Protein AF-0000000069556323 (afdb_homodimer)

Structure (mmCIF, N/CA/C/O backbone):
data_AF-0000000069556323-model_v1
#
loop_
_entity.id
_entity.type
_entity.pdbx_description
1 polymer 'DUF4371 domain-containing protein'
#
loop_
_atom_site.group_PDB
_atom_site.id
_atom_site.type_symbol
_atom_site.label_atom_id
_atom_site.label_alt_id
_atom_site.label_comp_id
_atom_site.label_asym_id
_atom_site.label_entity_id
_atom_site.label_seq_id
_atom_site.pdbx_PDB_ins_code
_atom_site.Cartn_x
_atom_site.Cartn_y
_atom_site.Cartn_z
_atom_site.occupancy
_atom_site.B_iso_or_equiv
_atom_site.auth_seq_id
_atom_site.auth_comp_id
_atom_site.auth_asym_id
_atom_site.auth_atom_id
_atom_site.pdbx_PDB_model_num
ATOM 1 N N . MET A 1 1 ? -21.188 -19.344 10.055 1 43.72 1 MET A N 1
ATOM 2 C CA . MET A 1 1 ? -20.188 -18.562 10.75 1 43.72 1 MET A CA 1
ATOM 3 C C . MET A 1 1 ? -18.781 -19 10.344 1 43.72 1 MET A C 1
ATOM 5 O O . MET A 1 1 ? -17.938 -18.156 10.016 1 43.72 1 MET A O 1
ATOM 9 N N . LEU A 1 2 ? -18.484 -20.297 10.359 1 46.88 2 LEU A N 1
ATOM 10 C CA . LEU A 1 2 ? -17.172 -20.875 10.047 1 46.88 2 LEU A CA 1
ATOM 11 C C . LEU A 1 2 ? -16.812 -20.656 8.586 1 46.88 2 LEU A C 1
ATOM 13 O O . LEU A 1 2 ? -15.656 -20.391 8.266 1 46.88 2 LEU A O 1
ATOM 17 N N . SER A 1 3 ? -17.828 -20.781 7.816 1 46.66 3 SER A N 1
ATOM 18 C CA . SER A 1 3 ? -17.578 -20.641 6.387 1 46.66 3 SER A CA 1
ATOM 19 C C . SER A 1 3 ? -17.172 -19.219 6.031 1 46.66 3 SER A C 1
ATOM 21 O O . SER A 1 3 ? -16.281 -19.016 5.207 1 46.66 3 SER A O 1
ATOM 23 N N . ASN A 1 4 ? -17.844 -18.266 6.715 1 51.03 4 ASN A N 1
ATOM 24 C CA . ASN A 1 4 ? -17.516 -16.875 6.441 1 51.03 4 ASN A CA 1
ATOM 25 C C . ASN A 1 4 ? -16.094 -16.531 6.898 1 51.03 4 ASN A C 1
ATOM 27 O O . ASN A 1 4 ? -15.383 -15.789 6.223 1 51.03 4 ASN A O 1
ATOM 31 N N . TRP A 1 5 ? -15.758 -17.234 7.992 1 46.53 5 TRP A N 1
ATOM 32 C CA . TRP A 1 5 ? -14.406 -17 8.5 1 46.53 5 TRP A CA 1
ATOM 33 C C . TRP A 1 5 ? -13.367 -17.609 7.566 1 46.53 5 TRP A C 1
ATOM 35 O O . TRP A 1 5 ? -12.352 -16.969 7.266 1 46.53 5 TRP A O 1
ATOM 45 N N . ALA A 1 6 ? -13.695 -18.812 7.152 1 52.5 6 ALA A N 1
ATOM 46 C CA . ALA A 1 6 ? -12.781 -19.5 6.246 1 52.5 6 ALA A CA 1
ATOM 47 C C . ALA A 1 6 ? -12.602 -18.719 4.949 1 52.5 6 ALA A C 1
ATOM 49 O O . ALA A 1 6 ? -11.492 -18.609 4.426 1 52.5 6 ALA A O 1
ATOM 50 N N . GLN A 1 7 ? -13.656 -18.234 4.508 1 69.06 7 GLN A N 1
ATOM 51 C CA . GLN A 1 7 ? -13.586 -17.453 3.281 1 69.06 7 GLN A CA 1
ATOM 52 C C . GLN A 1 7 ? -12.781 -16.172 3.492 1 69.06 7 GLN A C 1
ATOM 54 O O . GLN A 1 7 ? -11.984 -15.789 2.631 1 69.06 7 GLN A O 1
ATOM 59 N N . SER A 1 8 ? -12.953 -15.664 4.691 1 69.5 8 SER A N 1
ATOM 60 C CA . SER A 1 8 ? -12.234 -14.43 5.008 1 69.5 8 SER A CA 1
ATOM 61 C C . SER A 1 8 ? -10.734 -14.672 5.098 1 69.5 8 SER A C 1
ATOM 63 O O . SER A 1 8 ? -9.938 -13.883 4.586 1 69.5 8 SER A O 1
ATOM 65 N N . SER A 1 9 ? -10.398 -15.781 5.75 1 76.38 9 SER A N 1
ATOM 66 C CA . SER A 1 9 ? -8.984 -16.109 5.887 1 76.38 9 SER A CA 1
ATOM 67 C C . SER A 1 9 ? -8.352 -16.422 4.535 1 76.38 9 SER A C 1
ATOM 69 O O . SER A 1 9 ? -7.199 -16.047 4.285 1 76.38 9 SER A O 1
ATOM 71 N N . ASN A 1 10 ? -9.211 -17 3.715 1 83 10 ASN A N 1
ATOM 72 C CA . ASN A 1 10 ? -8.734 -17.297 2.373 1 83 10 ASN A CA 1
ATOM 73 C C . ASN A 1 10 ? -8.477 -16.031 1.564 1 83 10 ASN A C 1
ATOM 75 O O . ASN A 1 10 ? -7.469 -15.938 0.857 1 83 10 ASN A O 1
ATOM 79 N N . ASN A 1 11 ? -9.336 -15.07 1.758 1 88.06 11 ASN A N 1
ATOM 80 C CA . ASN A 1 11 ? -9.164 -13.82 1.029 1 88.06 11 ASN A CA 1
ATOM 81 C C . ASN A 1 11 ? -7.922 -13.062 1.5 1 88.06 11 ASN A C 1
ATOM 83 O O . ASN A 1 11 ? -7.207 -12.469 0.691 1 88.06 11 ASN A O 1
ATOM 87 N N . VAL A 1 12 ? -7.676 -13.172 2.805 1 91.44 12 VAL A N 1
ATOM 88 C CA . VAL A 1 12 ? -6.516 -12.5 3.383 1 91.44 12 VAL A CA 1
ATOM 89 C C . VAL A 1 12 ? -5.234 -13.164 2.877 1 91.44 12 VAL A C 1
ATOM 91 O O . VAL A 1 12 ? -4.27 -12.477 2.531 1 91.44 12 VAL A O 1
ATOM 94 N N . ASN A 1 13 ? -5.273 -14.438 2.809 1 90.5 13 ASN A N 1
ATOM 95 C CA . ASN A 1 13 ? -4.113 -15.156 2.285 1 90.5 13 ASN A CA 1
ATOM 96 C C . ASN A 1 13 ? -3.865 -14.82 0.817 1 90.5 13 ASN A C 1
ATOM 98 O O . ASN A 1 13 ? -2.725 -14.602 0.408 1 90.5 13 ASN A O 1
ATOM 102 N N . LEU A 1 14 ? -4.895 -14.758 0.089 1 91.25 14 LEU A N 1
ATOM 103 C CA . LEU A 1 14 ? -4.773 -14.422 -1.326 1 91.25 14 LEU A CA 1
ATOM 104 C C . LEU A 1 14 ? -4.246 -13 -1.507 1 91.25 14 LEU A C 1
ATOM 106 O O . LEU A 1 14 ? -3.424 -12.742 -2.389 1 91.25 14 LEU A O 1
ATOM 110 N N . ALA A 1 15 ? -4.734 -12.148 -0.716 1 94.56 15 ALA A N 1
ATOM 111 C CA . ALA A 1 15 ? -4.238 -10.773 -0.756 1 94.56 15 ALA A CA 1
ATOM 112 C C . ALA A 1 15 ? -2.748 -10.727 -0.433 1 94.56 15 ALA A C 1
ATOM 114 O O . ALA A 1 15 ? -1.992 -9.992 -1.079 1 94.56 15 ALA A O 1
ATOM 115 N N . GLY A 1 16 ? -2.369 -11.461 0.584 1 95.06 16 GLY A N 1
ATOM 116 C CA . GLY A 1 16 ? -0.956 -11.555 0.911 1 95.06 16 GLY A CA 1
ATOM 117 C C . GLY A 1 16 ? -0.102 -12 -0.26 1 95.06 16 GLY A C 1
ATOM 118 O O . GLY A 1 16 ? 0.946 -11.414 -0.534 1 95.06 16 GLY A O 1
ATOM 119 N N . PHE A 1 17 ? -0.546 -13.008 -0.993 1 92.12 17 PHE A N 1
ATOM 120 C CA . PHE A 1 17 ? 0.172 -13.492 -2.164 1 92.12 17 PHE A CA 1
ATOM 121 C C . PHE A 1 17 ? 0.234 -12.422 -3.246 1 92.12 17 PHE A C 1
ATOM 123 O O . PHE A 1 17 ? 1.272 -12.234 -3.883 1 92.12 17 PHE A O 1
ATOM 130 N N . ALA A 1 18 ? -0.802 -11.758 -3.447 1 92.06 18 ALA A N 1
ATOM 131 C CA . ALA A 1 18 ? -0.855 -10.719 -4.477 1 92.06 18 ALA A CA 1
ATOM 132 C C . ALA A 1 18 ? 0.125 -9.594 -4.168 1 92.06 18 ALA A C 1
ATOM 134 O O . ALA A 1 18 ? 0.858 -9.141 -5.051 1 92.06 18 ALA A O 1
ATOM 135 N N . VAL A 1 19 ? 0.116 -9.164 -2.947 1 95.62 19 VAL A N 1
ATOM 136 C CA . VAL A 1 19 ? 1.005 -8.07 -2.551 1 95.62 19 VAL A CA 1
ATOM 137 C C . VAL A 1 19 ? 2.457 -8.547 -2.609 1 95.62 19 VAL A C 1
ATOM 139 O O . VAL A 1 19 ? 3.332 -7.82 -3.086 1 95.62 19 VAL A O 1
ATOM 142 N N . SER A 1 20 ? 2.691 -9.758 -2.141 1 93.25 20 SER A N 1
ATOM 143 C CA . SER A 1 20 ? 4.043 -10.305 -2.174 1 93.25 20 SER A CA 1
ATOM 144 C C . SER A 1 20 ? 4.566 -10.398 -3.604 1 93.25 20 SER A C 1
ATOM 146 O O . SER A 1 20 ? 5.738 -10.109 -3.861 1 93.25 20 SER A O 1
ATOM 148 N N . LEU A 1 21 ? 3.729 -10.805 -4.449 1 91 21 LEU A N 1
ATOM 149 C CA . LEU A 1 21 ? 4.098 -10.875 -5.859 1 91 21 LEU A CA 1
ATOM 150 C C . LEU A 1 21 ? 4.461 -9.5 -6.398 1 91 21 LEU A C 1
ATOM 152 O O . LEU A 1 21 ? 5.438 -9.352 -7.141 1 91 21 LEU A O 1
ATOM 156 N N . GLU A 1 22 ? 3.701 -8.508 -6.043 1 92.06 22 GLU A N 1
ATOM 157 C CA . GLU A 1 22 ? 3.963 -7.152 -6.512 1 92.06 22 GLU A CA 1
ATOM 158 C C . GLU A 1 22 ? 5.289 -6.625 -5.969 1 92.06 22 GLU A C 1
ATOM 160 O O . GLU A 1 22 ? 6.062 -6.004 -6.703 1 92.06 22 GLU A O 1
ATOM 165 N N . ILE A 1 23 ? 5.523 -6.84 -4.73 1 93.94 23 ILE A N 1
ATOM 166 C CA . ILE A 1 23 ? 6.777 -6.418 -4.113 1 93.94 23 ILE A CA 1
ATOM 167 C C . ILE A 1 23 ? 7.957 -7.051 -4.852 1 93.94 23 ILE A C 1
ATOM 169 O O . ILE A 1 23 ? 8.914 -6.359 -5.211 1 93.94 23 ILE A O 1
ATOM 173 N N . ALA A 1 24 ? 7.902 -8.328 -5.102 1 89.19 24 ALA A N 1
ATOM 174 C CA . ALA A 1 24 ? 8.961 -9.047 -5.793 1 89.19 24 ALA A CA 1
ATOM 175 C C . ALA A 1 24 ? 9.109 -8.555 -7.23 1 89.19 24 ALA A C 1
ATOM 177 O O . ALA A 1 24 ? 10.234 -8.336 -7.707 1 89.19 24 ALA A O 1
ATOM 178 N N . LYS A 1 25 ? 7.996 -8.367 -7.871 1 87 25 LYS A N 1
ATOM 179 C CA . LYS A 1 25 ? 7.977 -7.918 -9.258 1 87 25 LYS A CA 1
ATOM 180 C C . LYS A 1 25 ? 8.664 -6.566 -9.414 1 87 25 LYS A C 1
ATOM 182 O O . LYS A 1 25 ? 9.297 -6.297 -10.43 1 87 25 LYS A O 1
ATOM 187 N N . ARG A 1 26 ? 8.469 -5.75 -8.438 1 88.25 26 ARG A N 1
ATOM 188 C CA . ARG A 1 26 ? 9.031 -4.402 -8.484 1 88.25 26 ARG A CA 1
ATOM 189 C C . ARG A 1 26 ? 10.461 -4.383 -7.965 1 88.25 26 ARG A C 1
ATOM 191 O O . ARG A 1 26 ? 11.109 -3.334 -7.941 1 88.25 26 ARG A O 1
ATOM 198 N N . GLY A 1 27 ? 11.008 -5.5 -7.555 1 87.25 27 GLY A N 1
ATOM 199 C CA . GLY A 1 27 ? 12.375 -5.613 -7.07 1 87.25 27 GLY A CA 1
ATOM 200 C C . GLY A 1 27 ? 12.594 -4.93 -5.73 1 87.25 27 GLY A C 1
ATOM 201 O O . GLY A 1 27 ? 13.695 -4.461 -5.438 1 87.25 27 GLY A O 1
ATOM 202 N N . LYS A 1 28 ? 11.508 -4.734 -4.957 1 90.31 28 LYS A N 1
ATOM 203 C CA . LYS A 1 28 ? 11.594 -4.102 -3.643 1 90.31 28 LYS A CA 1
ATOM 204 C C . LYS A 1 28 ? 11.977 -5.117 -2.568 1 90.31 28 LYS A C 1
ATOM 206 O O . LYS A 1 28 ? 11.719 -6.312 -2.721 1 90.31 28 LYS A O 1
ATOM 211 N N . PRO A 1 29 ? 12.688 -4.648 -1.519 1 91.94 29 PRO A N 1
ATOM 212 C CA . PRO A 1 29 ? 13 -5.574 -0.431 1 91.94 29 PRO A CA 1
ATOM 213 C C . PRO A 1 29 ? 11.75 -6.152 0.232 1 91.94 29 PRO A C 1
ATOM 215 O O . PRO A 1 29 ? 10.727 -5.477 0.319 1 91.94 29 PRO A 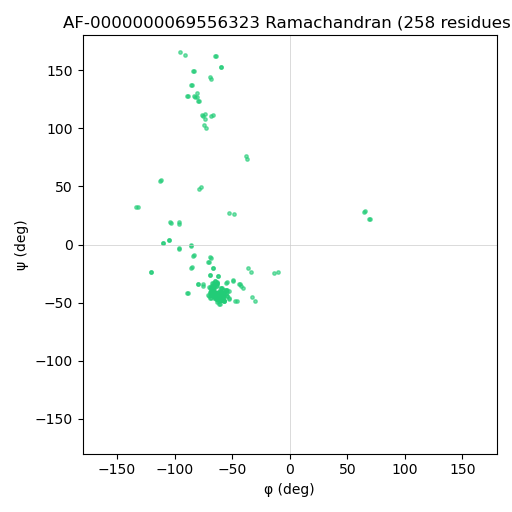O 1
ATOM 218 N N . PHE A 1 30 ? 11.914 -7.371 0.802 1 93.44 30 PHE A N 1
ATOM 219 C CA . PHE A 1 30 ? 10.781 -8.055 1.428 1 93.44 30 PHE A CA 1
ATOM 220 C C . PHE A 1 30 ? 10.32 -7.301 2.672 1 93.44 30 PHE A C 1
ATOM 222 O O . PHE A 1 30 ? 9.18 -7.457 3.107 1 93.44 30 PHE A O 1
ATOM 229 N N . THR A 1 31 ? 11.125 -6.477 3.242 1 94.19 31 THR A N 1
ATOM 230 C CA . THR A 1 31 ? 10.773 -5.699 4.426 1 94.19 31 THR A CA 1
ATOM 231 C C . THR A 1 31 ? 9.727 -4.641 4.086 1 94.19 31 THR A C 1
ATOM 233 O O . THR A 1 31 ? 9.109 -4.062 4.984 1 94.19 31 THR A O 1
ATOM 236 N N . ASP A 1 32 ? 9.477 -4.434 2.785 1 95.31 32 ASP A N 1
ATOM 237 C CA . ASP A 1 32 ? 8.508 -3.422 2.371 1 95.31 32 ASP A CA 1
ATOM 238 C C . ASP A 1 32 ? 7.082 -3.855 2.705 1 95.31 32 ASP A C 1
ATOM 240 O O . ASP A 1 32 ? 6.16 -3.037 2.691 1 95.31 32 ASP A O 1
ATOM 244 N N . GLY A 1 33 ? 6.902 -5.094 3 1 96.38 33 GLY A N 1
ATOM 245 C CA . GLY A 1 33 ? 5.566 -5.539 3.363 1 96.38 33 GLY A CA 1
ATOM 246 C C . GLY A 1 33 ? 4.945 -4.719 4.48 1 96.38 33 GLY A C 1
ATOM 247 O O . GLY A 1 33 ? 3.791 -4.301 4.379 1 96.38 33 GLY A O 1
ATOM 248 N N . GLU A 1 34 ? 5.629 -4.473 5.473 1 95 34 GLU A N 1
ATOM 249 C CA . GLU A 1 34 ? 5.129 -3.695 6.605 1 95 34 GLU A CA 1
ATOM 250 C C . GLU A 1 34 ? 4.859 -2.248 6.207 1 95 34 GLU A C 1
ATOM 252 O O . GLU A 1 34 ? 3.859 -1.66 6.621 1 95 34 GLU A O 1
ATOM 257 N N . TYR A 1 35 ? 5.789 -1.787 5.477 1 95.31 35 TYR A N 1
ATOM 258 C CA . TYR A 1 35 ? 5.664 -0.441 4.93 1 95.31 35 TYR A CA 1
ATOM 259 C C . TYR A 1 35 ? 4.387 -0.304 4.105 1 95.31 35 TYR A C 1
ATOM 261 O O . TYR A 1 35 ? 3.617 0.639 4.297 1 95.31 35 TYR A O 1
ATOM 269 N N . VAL A 1 36 ? 4.137 -1.205 3.238 1 96.88 36 VAL A N 1
ATOM 270 C CA . VAL A 1 36 ? 2.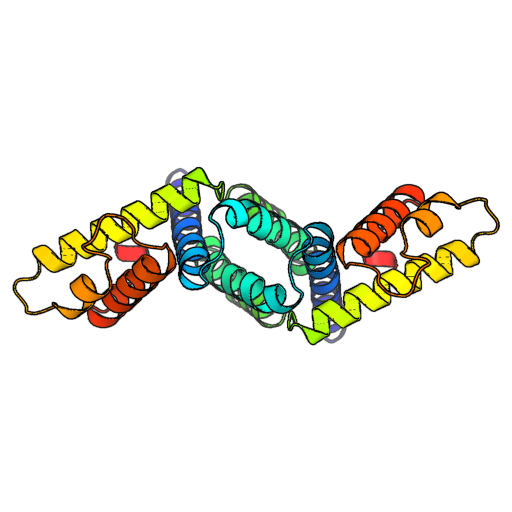953 -1.207 2.387 1 96.88 36 VAL A CA 1
ATOM 271 C C . VAL A 1 36 ? 1.698 -1.348 3.246 1 96.88 36 VAL A C 1
ATOM 273 O O . VAL A 1 36 ? 0.712 -0.636 3.037 1 96.88 36 VAL A O 1
ATOM 276 N N . LYS A 1 37 ? 1.858 -2.205 4.168 1 96.19 37 LYS A N 1
ATOM 277 C CA . LYS A 1 37 ? 0.716 -2.426 5.051 1 96.19 37 LYS A CA 1
ATOM 278 C C . LYS A 1 37 ? 0.351 -1.15 5.809 1 96.19 37 LYS A C 1
ATOM 280 O O . LYS A 1 37 ? -0.828 -0.815 5.938 1 96.19 37 LYS A O 1
ATOM 285 N N . ASP A 1 38 ? 1.29 -0.495 6.316 1 94.62 38 ASP A N 1
ATOM 286 C CA . ASP A 1 38 ? 1.041 0.748 7.039 1 94.62 38 ASP A CA 1
ATOM 287 C C . ASP A 1 38 ? 0.384 1.787 6.133 1 94.62 38 ASP A C 1
ATOM 289 O O . ASP A 1 38 ? -0.527 2.502 6.559 1 94.62 38 ASP A O 1
ATOM 293 N N . CYS A 1 39 ? 0.886 1.888 4.938 1 95.62 39 CYS A N 1
ATOM 294 C CA . CYS A 1 39 ? 0.256 2.787 3.977 1 95.62 39 CYS A CA 1
ATOM 295 C C . CYS A 1 39 ? -1.212 2.43 3.775 1 95.62 39 CYS A C 1
ATOM 297 O O . CYS A 1 39 ? -2.07 3.314 3.732 1 95.62 39 CYS A O 1
ATOM 299 N N . PHE A 1 40 ? -1.464 1.14 3.742 1 96.5 40 PHE A N 1
ATOM 300 C CA . PHE A 1 40 ? -2.826 0.666 3.523 1 96.5 40 PHE A CA 1
ATOM 301 C C . PHE A 1 40 ? -3.727 1.053 4.691 1 96.5 40 PHE A C 1
ATOM 303 O O . PHE A 1 40 ? -4.855 1.509 4.484 1 96.5 40 PHE A O 1
ATOM 310 N N . ILE A 1 41 ? -3.238 0.823 5.812 1 95.44 41 ILE A N 1
ATOM 311 C CA . ILE A 1 41 ? -4.016 1.124 7.008 1 95.44 41 ILE A CA 1
ATOM 312 C C . ILE A 1 41 ? -4.383 2.605 7.027 1 95.44 41 ILE A C 1
ATOM 314 O O . ILE A 1 41 ? -5.547 2.963 7.227 1 95.44 41 ILE A O 1
ATOM 318 N N . ARG A 1 42 ? -3.457 3.434 6.746 1 92.5 42 ARG A N 1
ATOM 319 C CA . ARG A 1 42 ? -3.688 4.875 6.773 1 92.5 42 ARG A CA 1
ATOM 320 C C . ARG A 1 42 ? -4.625 5.297 5.645 1 92.5 42 ARG A C 1
ATOM 322 O O . ARG A 1 42 ? -5.512 6.129 5.848 1 92.5 42 ARG A O 1
ATOM 329 N N . ALA A 1 43 ? -4.398 4.758 4.492 1 95.06 43 ALA A N 1
ATOM 330 C CA . ALA A 1 43 ? -5.254 5.082 3.352 1 95.06 43 ALA A CA 1
ATOM 331 C C . ALA A 1 43 ? -6.688 4.625 3.592 1 95.06 43 ALA A C 1
ATOM 333 O O . ALA A 1 43 ? -7.637 5.375 3.344 1 95.06 43 ALA A O 1
ATOM 334 N N . SER A 1 44 ? -6.867 3.41 4.086 1 95.81 44 SER A N 1
ATOM 335 C CA . SER A 1 44 ? -8.195 2.824 4.258 1 95.81 44 SER A CA 1
ATOM 336 C C . SER A 1 44 ? -8.992 3.574 5.316 1 95.81 44 SER A C 1
ATOM 338 O O . SER A 1 44 ? -10.211 3.721 5.191 1 95.81 44 SER A O 1
ATOM 340 N N . LYS A 1 45 ? -8.305 3.988 6.309 1 93.25 45 LYS A N 1
ATOM 341 C CA . LYS A 1 45 ? -8.969 4.754 7.363 1 93.25 45 LYS A CA 1
ATOM 342 C C . LYS A 1 45 ? -9.695 5.965 6.785 1 93.25 45 LYS A C 1
ATOM 344 O O . LYS A 1 45 ? -10.797 6.297 7.227 1 93.25 45 LYS A O 1
ATOM 349 N N . GLU A 1 46 ? -9.102 6.621 5.801 1 92.38 46 GLU A N 1
ATOM 350 C CA . GLU A 1 46 ? -9.68 7.828 5.215 1 92.38 46 GLU A CA 1
ATOM 351 C C . GLU A 1 46 ? -10.625 7.488 4.066 1 92.38 46 GLU A C 1
ATOM 353 O O . GLU A 1 46 ? -11.711 8.062 3.959 1 92.38 46 GLU A O 1
ATOM 358 N N . LEU A 1 47 ? -10.266 6.547 3.229 1 93.19 47 LEU A N 1
ATOM 359 C CA . LEU A 1 47 ? -11.047 6.195 2.049 1 93.19 47 LEU A CA 1
ATOM 360 C C . LEU A 1 47 ? -12.414 5.648 2.447 1 93.19 47 LEU A C 1
ATOM 362 O O . LEU A 1 47 ? -13.406 5.867 1.746 1 93.19 47 LEU A O 1
ATOM 366 N N . CYS A 1 48 ? -12.406 4.934 3.543 1 93.75 48 CYS A N 1
ATOM 367 C CA . CYS A 1 48 ? -13.625 4.203 3.885 1 93.75 48 CYS A CA 1
ATOM 368 C C . CYS A 1 48 ? -14.383 4.902 5 1 93.75 48 CYS A C 1
ATOM 370 O O . CYS A 1 48 ? -15.266 4.309 5.629 1 93.75 48 CYS A O 1
ATOM 372 N N . ARG A 1 49 ? -14.117 6.09 5.199 1 90.75 49 ARG A N 1
ATOM 373 C CA . ARG A 1 49 ? -14.68 6.848 6.312 1 90.75 49 ARG A CA 1
ATOM 374 C C . ARG A 1 49 ? -16.203 6.785 6.305 1 90.75 49 ARG A C 1
ATOM 376 O O . ARG A 1 49 ? -16.828 6.715 7.359 1 90.75 49 ARG A O 1
ATOM 383 N N . ASP A 1 50 ? -16.812 6.715 5.145 1 90.12 50 ASP A N 1
ATOM 384 C CA . ASP A 1 50 ? -18.266 6.844 5.031 1 90.12 50 ASP A CA 1
ATOM 385 C C . ASP A 1 50 ? -18.922 5.484 4.785 1 90.12 50 ASP A C 1
ATOM 387 O O . ASP A 1 50 ? -20.125 5.402 4.57 1 90.12 50 ASP A O 1
ATOM 391 N N . PHE A 1 51 ? -18.094 4.477 4.805 1 91.62 51 PHE A N 1
ATOM 392 C CA . PHE A 1 51 ? -18.656 3.154 4.574 1 91.62 51 PHE A CA 1
ATOM 393 C C . PHE A 1 51 ? -19.188 2.561 5.875 1 91.62 51 PHE A C 1
ATOM 395 O O . PHE A 1 51 ? -18.516 2.617 6.906 1 91.62 51 PHE A O 1
ATOM 402 N N . LYS A 1 52 ? -20.328 1.972 5.789 1 91.5 52 LYS A N 1
ATOM 403 C CA . LYS A 1 52 ? -20.922 1.312 6.949 1 91.5 52 LYS A CA 1
ATOM 404 C C . LYS A 1 52 ? -20.062 0.145 7.418 1 91.5 52 LYS A C 1
ATOM 406 O O . LYS A 1 52 ? -19.969 -0.127 8.617 1 91.5 52 LYS A O 1
ATOM 411 N N . ILE A 1 53 ? -19.391 -0.528 6.562 1 92.94 53 ILE A N 1
ATOM 412 C CA . ILE A 1 53 ? -18.609 -1.712 6.895 1 92.94 53 ILE A CA 1
ATOM 413 C C . ILE A 1 53 ? -17.156 -1.319 7.109 1 92.94 53 ILE A C 1
ATOM 415 O O . ILE A 1 53 ? -16.25 -2.139 6.922 1 92.94 53 ILE A O 1
ATOM 419 N N . LYS A 1 54 ? -16.891 -0.096 7.324 1 93.25 54 LYS A N 1
ATOM 420 C CA . LYS A 1 54 ? -15.539 0.407 7.535 1 93.25 54 LYS A CA 1
ATOM 421 C C . LYS A 1 54 ? -14.773 -0.471 8.516 1 93.25 54 LYS A C 1
ATOM 423 O O . LYS A 1 54 ? -13.602 -0.798 8.289 1 93.25 54 LYS A O 1
ATOM 428 N N . ALA A 1 55 ? -15.359 -0.772 9.617 1 94.25 55 ALA A N 1
ATOM 429 C CA . ALA A 1 55 ? -14.695 -1.56 10.648 1 94.25 55 ALA A CA 1
ATOM 430 C C . ALA A 1 55 ? -14.25 -2.914 10.109 1 94.25 55 ALA A C 1
ATOM 432 O O . ALA A 1 55 ? -13.156 -3.391 10.43 1 94.25 55 ALA A O 1
ATOM 433 N N . GLU A 1 56 ? -15.039 -3.523 9.297 1 92.38 56 GLU A N 1
ATOM 434 C CA . GLU A 1 56 ? -14.711 -4.82 8.719 1 92.38 56 GLU A CA 1
ATOM 435 C C . GLU A 1 56 ? -13.547 -4.699 7.73 1 92.38 56 GLU A C 1
ATOM 437 O O . GLU A 1 56 ? -12.664 -5.559 7.703 1 92.38 56 GLU A O 1
ATOM 442 N N . ILE A 1 57 ? -13.562 -3.66 6.965 1 93.62 57 ILE A N 1
ATOM 443 C CA . ILE A 1 57 ? -12.492 -3.424 6.008 1 93.62 57 ILE A CA 1
ATOM 444 C C . ILE A 1 57 ? -11.172 -3.209 6.754 1 93.62 57 ILE A C 1
ATOM 446 O O . ILE A 1 57 ? -10.164 -3.834 6.43 1 93.62 57 ILE A O 1
ATOM 450 N N . MET A 1 58 ? -11.258 -2.385 7.754 1 94.31 58 MET A N 1
ATOM 451 C CA . MET A 1 58 ? -10.07 -2.086 8.539 1 94.31 58 MET A CA 1
ATOM 452 C C . MET A 1 58 ? -9.516 -3.348 9.195 1 94.31 58 MET A C 1
ATOM 454 O O . MET A 1 58 ? -8.297 -3.541 9.25 1 94.31 58 MET A O 1
ATOM 458 N N . LYS A 1 59 ? -10.359 -4.113 9.672 1 93.88 59 LYS A N 1
ATOM 459 C CA . LYS A 1 59 ? -9.922 -5.359 10.297 1 93.88 59 LYS A CA 1
ATOM 460 C C . LYS A 1 59 ? -9.188 -6.254 9.305 1 93.88 59 LYS A C 1
ATOM 462 O O . LYS A 1 59 ? -8.133 -6.809 9.617 1 93.88 59 LYS A O 1
ATOM 467 N N . LYS A 1 60 ? -9.719 -6.402 8.141 1 92.38 60 LYS A N 1
ATOM 468 C CA . LYS A 1 60 ? -9.094 -7.246 7.125 1 92.38 60 LYS A CA 1
ATOM 469 C C . LYS A 1 60 ? -7.715 -6.711 6.742 1 92.38 60 LYS A C 1
ATOM 471 O O . LYS A 1 60 ? -6.77 -7.484 6.566 1 92.38 60 LYS A O 1
ATOM 476 N N . VAL A 1 61 ? -7.641 -5.449 6.582 1 95.19 61 VAL A N 1
ATOM 477 C CA . VAL A 1 61 ? -6.375 -4.828 6.211 1 95.19 61 VAL A CA 1
ATOM 478 C C . VAL A 1 61 ? -5.355 -5.023 7.328 1 95.19 61 VAL A C 1
ATOM 480 O O . VAL A 1 61 ? -4.199 -5.367 7.066 1 95.19 61 VAL A O 1
ATOM 483 N N . LYS A 1 62 ? -5.773 -4.848 8.539 1 94.94 62 LYS A N 1
ATOM 484 C CA . LYS A 1 62 ? -4.879 -4.977 9.688 1 94.94 62 LYS A CA 1
ATOM 485 C C . LYS A 1 62 ? -4.461 -6.43 9.891 1 94.94 62 LYS A C 1
ATOM 487 O O . LYS A 1 62 ? -3.354 -6.699 10.367 1 94.94 62 LYS A O 1
ATOM 492 N N . ASP A 1 63 ? -5.273 -7.328 9.453 1 93.44 63 ASP A N 1
ATOM 493 C CA . ASP A 1 63 ? -5.004 -8.75 9.633 1 93.44 63 ASP A CA 1
ATOM 494 C C . ASP A 1 63 ? -4.074 -9.273 8.539 1 93.44 63 ASP A C 1
ATOM 496 O O . ASP A 1 63 ? -3.586 -10.406 8.625 1 93.44 63 ASP A O 1
ATOM 500 N N . LEU A 1 64 ? -3.848 -8.508 7.582 1 95.31 64 LEU A N 1
ATOM 501 C CA . LEU A 1 64 ? -3.018 -8.945 6.469 1 95.31 64 LEU A CA 1
ATOM 502 C C . LEU A 1 64 ? -1.573 -9.148 6.91 1 95.31 64 LEU A C 1
ATOM 504 O O . LEU A 1 64 ? -0.899 -8.195 7.305 1 95.31 64 LEU A O 1
ATOM 508 N N . PRO A 1 65 ? -1.091 -10.375 6.941 1 96.62 65 PRO A N 1
ATOM 509 C CA . PRO A 1 65 ? 0.299 -10.617 7.328 1 96.62 65 PRO A CA 1
ATOM 510 C C . PRO A 1 65 ? 1.293 -10.273 6.223 1 96.62 65 PRO A C 1
ATOM 512 O O . PRO A 1 65 ? 1.374 -10.984 5.219 1 96.62 65 PRO A O 1
ATOM 515 N N . LEU A 1 66 ? 2.066 -9.234 6.461 1 97.31 66 LEU A N 1
ATOM 516 C CA . LEU A 1 66 ? 3 -8.781 5.434 1 97.31 66 LEU A CA 1
ATOM 517 C C . LEU A 1 66 ? 4.383 -8.531 6.031 1 97.31 66 LEU A C 1
ATOM 519 O O . LEU A 1 66 ? 5.09 -7.617 5.605 1 97.31 66 LEU A O 1
ATOM 523 N N . SER A 1 67 ? 4.703 -9.281 7.004 1 95.94 67 SER A N 1
ATOM 524 C CA . SER A 1 67 ? 6.07 -9.211 7.516 1 95.94 67 SER A CA 1
ATOM 525 C C . SER A 1 67 ? 7.078 -9.672 6.469 1 95.94 67 SER A C 1
ATOM 527 O O . SER A 1 67 ? 6.711 -10.344 5.5 1 95.94 67 SER A O 1
ATOM 529 N N . ALA A 1 68 ? 8.367 -9.297 6.699 1 95.25 68 ALA A N 1
ATOM 530 C CA . ALA A 1 68 ? 9.422 -9.695 5.77 1 95.25 68 ALA A CA 1
ATOM 531 C C . ALA A 1 68 ? 9.438 -11.211 5.57 1 95.25 68 ALA A C 1
ATOM 533 O O . ALA A 1 68 ? 9.57 -11.688 4.445 1 95.25 68 ALA A O 1
ATOM 534 N N . LYS A 1 69 ? 9.258 -11.945 6.629 1 95.06 69 LYS A N 1
ATOM 535 C CA . LYS A 1 69 ? 9.266 -13.406 6.566 1 95.06 69 LYS A CA 1
ATOM 536 C C . LYS A 1 69 ? 8.086 -13.922 5.738 1 95.06 69 LYS A C 1
ATOM 538 O O . LYS A 1 69 ? 8.242 -14.852 4.945 1 95.06 69 LYS A O 1
ATOM 543 N N . LYS A 1 70 ? 6.906 -13.359 5.961 1 96.06 70 LYS A N 1
ATOM 544 C CA . LYS A 1 70 ? 5.723 -13.805 5.238 1 96.06 70 LYS A CA 1
ATOM 545 C C . LYS A 1 70 ? 5.859 -13.539 3.74 1 96.06 70 LYS A C 1
ATOM 547 O O . LYS A 1 70 ? 5.504 -14.383 2.918 1 96.06 70 LYS A O 1
ATOM 552 N N . VAL A 1 71 ? 6.367 -12.422 3.398 1 94.81 71 VAL A N 1
ATOM 553 C CA . VAL A 1 71 ? 6.559 -12.07 1.995 1 94.81 71 VAL A CA 1
ATOM 554 C C . VAL A 1 71 ? 7.578 -13.008 1.358 1 94.81 71 VAL A C 1
ATOM 556 O O . VAL A 1 71 ? 7.355 -13.516 0.256 1 94.81 71 VAL A O 1
ATOM 559 N N . GLN A 1 72 ? 8.656 -13.227 2.061 1 92.31 72 GLN A N 1
ATOM 560 C CA . GLN A 1 72 ? 9.664 -14.156 1.571 1 92.31 72 GLN A CA 1
ATOM 561 C C . GLN A 1 72 ? 9.078 -15.555 1.377 1 92.31 72 GLN A C 1
ATOM 563 O O . GLN A 1 72 ? 9.312 -16.203 0.352 1 92.31 72 GLN A O 1
ATOM 568 N N . ASP A 1 73 ? 8.328 -16.062 2.412 1 92.38 73 ASP A N 1
ATOM 569 C CA . ASP A 1 73 ? 7.719 -17.391 2.352 1 92.38 73 ASP A CA 1
ATOM 570 C C . ASP A 1 73 ? 6.781 -17.5 1.151 1 92.38 73 ASP A C 1
ATOM 572 O O . ASP A 1 73 ? 6.812 -18.5 0.431 1 92.38 73 ASP A O 1
ATOM 576 N N . ARG A 1 74 ? 5.988 -16.578 0.944 1 90.69 74 ARG A N 1
ATOM 577 C CA . ARG A 1 74 ? 5.035 -16.625 -0.158 1 90.69 74 ARG A CA 1
ATOM 578 C C . ARG A 1 74 ? 5.75 -16.594 -1.505 1 90.69 74 ARG A C 1
ATOM 580 O O . ARG A 1 74 ? 5.363 -17.297 -2.434 1 90.69 74 A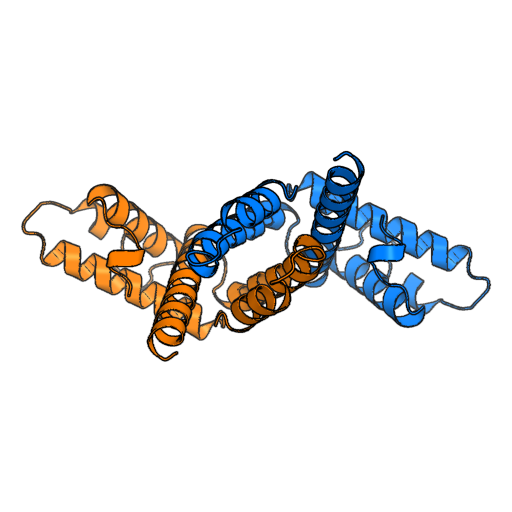RG A O 1
ATOM 587 N N . THR A 1 75 ? 6.719 -15.734 -1.602 1 88.56 75 THR A N 1
ATOM 588 C CA . THR A 1 75 ? 7.492 -15.672 -2.838 1 88.56 75 THR A CA 1
ATOM 589 C C . THR A 1 75 ? 8.141 -17.016 -3.137 1 88.56 75 THR A C 1
ATOM 591 O O . THR A 1 75 ? 8.109 -17.484 -4.273 1 88.56 75 THR A O 1
ATOM 594 N N . SER A 1 76 ? 8.719 -17.609 -2.113 1 85.69 76 SER A N 1
ATOM 595 C CA . SER A 1 76 ? 9.336 -18.922 -2.264 1 85.69 76 SER A CA 1
ATOM 596 C C . SER A 1 76 ? 8.305 -19.969 -2.668 1 85.69 76 SER A C 1
ATOM 598 O O . SER A 1 76 ? 8.586 -20.844 -3.502 1 85.69 76 SER A O 1
ATOM 600 N N . LYS A 1 77 ? 7.18 -19.938 -2.006 1 86.38 77 LYS A N 1
ATOM 601 C CA . LYS A 1 77 ? 6.102 -20.859 -2.33 1 86.38 77 LYS A CA 1
ATOM 602 C C . LYS A 1 77 ? 5.664 -20.719 -3.783 1 86.38 77 LYS A C 1
ATOM 604 O O . LYS A 1 77 ? 5.422 -21.703 -4.473 1 86.38 77 LYS A O 1
ATOM 609 N N . MET A 1 78 ? 5.52 -19.516 -4.242 1 84.19 78 MET A N 1
ATOM 610 C CA . MET A 1 78 ? 5.137 -19.266 -5.629 1 84.19 78 MET A CA 1
ATOM 611 C C . MET A 1 78 ? 6.195 -19.812 -6.586 1 84.19 78 MET A C 1
ATOM 613 O O . MET A 1 78 ? 5.859 -20.406 -7.613 1 84.19 78 MET A O 1
ATOM 617 N N . SER A 1 79 ? 7.379 -19.578 -6.223 1 80.94 79 SER A N 1
ATOM 618 C CA . SER A 1 79 ? 8.484 -20.094 -7.023 1 80.94 79 SER A CA 1
ATOM 619 C C . SER A 1 79 ? 8.43 -21.609 -7.121 1 80.94 79 SER A C 1
ATOM 621 O O . SER A 1 79 ? 8.602 -22.172 -8.203 1 80.94 79 SER A O 1
ATOM 623 N N . SER A 1 80 ? 8.242 -22.219 -5.992 1 82 80 SER A N 1
ATOM 624 C CA . SER A 1 80 ? 8.172 -23.672 -5.949 1 82 80 SER A CA 1
ATOM 625 C C . SER A 1 80 ? 6.996 -24.188 -6.773 1 82 80 SER A C 1
ATOM 627 O O . SER A 1 80 ? 7.117 -25.203 -7.473 1 82 80 SER A O 1
ATOM 629 N N . ASN A 1 81 ? 5.84 -23.594 -6.625 1 77.94 81 ASN A N 1
ATOM 630 C CA . ASN A 1 81 ? 4.648 -23.984 -7.363 1 77.94 81 ASN A CA 1
ATOM 631 C C . ASN A 1 81 ? 4.863 -23.906 -8.867 1 77.94 81 ASN A C 1
ATOM 633 O O . ASN A 1 81 ? 4.445 -24.797 -9.617 1 77.94 81 ASN A O 1
ATOM 637 N N . VAL A 1 82 ? 5.414 -22.906 -9.312 1 75.06 82 VAL A N 1
ATOM 638 C CA . VAL A 1 82 ? 5.656 -22.703 -10.742 1 75.06 82 VAL A CA 1
ATOM 639 C C . VAL A 1 82 ? 6.629 -23.766 -11.25 1 75.06 82 VAL A C 1
ATOM 641 O O . VAL A 1 82 ? 6.461 -24.297 -12.352 1 75.06 82 VAL A O 1
ATOM 644 N N . THR A 1 83 ? 7.621 -23.969 -10.398 1 74 83 THR A N 1
ATOM 645 C CA . THR A 1 83 ? 8.586 -24.984 -10.766 1 74 83 THR A CA 1
ATOM 646 C C . THR A 1 83 ? 7.91 -26.344 -10.898 1 74 83 THR A C 1
ATOM 648 O O . THR A 1 83 ? 8.172 -27.078 -11.859 1 74 83 THR A O 1
ATOM 651 N N . HIS A 1 84 ? 7.113 -26.641 -10 1 74.94 84 HIS A N 1
ATOM 652 C CA . HIS A 1 84 ? 6.383 -27.906 -10.039 1 74.94 84 HIS A CA 1
ATOM 653 C C . HIS A 1 84 ? 5.477 -27.984 -11.258 1 74.94 84 HIS A C 1
ATOM 655 O O . HIS A 1 84 ? 5.387 -29.031 -11.906 1 74.94 84 HIS A O 1
ATOM 661 N N . MET A 1 85 ? 4.734 -26.953 -11.523 1 72.31 85 MET A N 1
ATOM 662 C CA . MET A 1 85 ? 3.836 -26.922 -12.68 1 72.31 85 MET A CA 1
ATOM 663 C C . MET A 1 85 ? 4.609 -27.125 -13.977 1 72.31 85 MET A C 1
ATOM 665 O O . MET A 1 85 ? 4.148 -27.828 -14.875 1 72.31 85 MET A O 1
ATOM 669 N N . TYR A 1 86 ? 5.656 -26.5 -13.961 1 68.31 86 TYR A N 1
ATOM 670 C CA . TYR A 1 86 ? 6.48 -26.625 -15.156 1 68.31 86 TYR A CA 1
ATOM 671 C C . TYR A 1 86 ? 7.035 -28.031 -15.305 1 68.31 86 TYR A C 1
ATOM 673 O O . TYR A 1 86 ? 7.098 -28.578 -16.406 1 68.31 86 TYR A O 1
ATOM 681 N N . MET A 1 87 ? 7.43 -28.578 -14.312 1 71.25 87 MET A N 1
ATOM 682 C CA . MET A 1 87 ? 8.008 -29.922 -14.344 1 71.25 87 MET A CA 1
ATOM 683 C C . MET A 1 87 ? 6.941 -30.969 -14.648 1 71.25 87 MET A C 1
ATOM 685 O O . MET A 1 87 ? 7.238 -32 -15.25 1 71.25 87 MET A O 1
ATOM 689 N N . SER A 1 88 ? 5.898 -30.688 -14.125 1 69.38 88 SER A N 1
ATOM 690 C CA . SER A 1 88 ? 4.824 -31.641 -14.328 1 69.38 88 SER A CA 1
ATOM 691 C C . SER A 1 88 ? 4.242 -31.547 -15.734 1 69.38 88 SER A C 1
ATOM 693 O O . SER A 1 88 ? 3.639 -32.5 -16.234 1 69.38 88 SER A O 1
ATOM 695 N N . SER A 1 89 ? 4.227 -30.312 -16.156 1 62.56 89 SER A N 1
ATOM 696 C CA . SER A 1 89 ? 3.658 -30.125 -17.484 1 62.56 89 SER A CA 1
ATOM 697 C C . SER A 1 89 ? 4.598 -30.641 -18.578 1 62.56 89 SER A C 1
ATOM 699 O O . SER A 1 89 ? 5.82 -30.562 -18.422 1 62.56 89 SER A O 1
ATOM 701 N N . GLN A 1 90 ? 4.488 -31.766 -19.188 1 54.69 90 GLN A N 1
ATOM 702 C CA . GLN A 1 90 ? 5.242 -32.438 -20.25 1 54.69 90 GLN A CA 1
ATOM 703 C C . GLN A 1 90 ? 5.805 -31.406 -21.234 1 54.69 90 GLN A C 1
ATOM 705 O O . GLN A 1 90 ? 6.594 -31.766 -22.109 1 54.69 90 GLN A O 1
ATOM 710 N N . GLY A 1 91 ? 5.363 -30.203 -21.469 1 50.47 91 GLY A N 1
ATOM 711 C CA . GLY A 1 91 ? 5.809 -29.422 -22.609 1 50.47 91 GLY A CA 1
ATOM 712 C C . GLY A 1 91 ? 7.016 -28.547 -22.297 1 50.47 91 GLY A C 1
ATOM 713 O O . GLY A 1 91 ? 7.504 -28.531 -21.172 1 50.47 91 GLY A O 1
ATOM 714 N N . THR A 1 92 ? 7.703 -28.078 -23.344 1 49.03 92 THR A N 1
ATOM 715 C CA . THR A 1 92 ? 8.898 -27.281 -23.625 1 49.03 92 THR A CA 1
ATOM 716 C C . THR A 1 92 ? 8.914 -26 -22.781 1 49.03 92 THR A C 1
ATOM 718 O O . THR A 1 92 ? 8.828 -24.906 -23.328 1 49.03 92 THR A O 1
ATOM 721 N N . LYS A 1 93 ? 8.344 -25.953 -21.734 1 51.94 93 LYS A N 1
ATOM 722 C CA . LYS A 1 93 ? 8.172 -24.594 -21.266 1 51.94 93 LYS A CA 1
ATOM 723 C C . LYS A 1 93 ? 9.461 -24.031 -20.672 1 51.94 93 LYS A C 1
ATOM 725 O O . LYS A 1 93 ? 9.617 -23.969 -19.453 1 51.94 93 LYS A O 1
ATOM 730 N N . GLU A 1 94 ? 10.539 -24.188 -21.422 1 54.72 94 GLU A N 1
ATOM 731 C CA . GLU A 1 94 ? 11.914 -23.703 -21.281 1 54.72 94 GLU A CA 1
ATOM 732 C C . GLU A 1 94 ? 11.938 -22.266 -20.781 1 54.72 94 GLU A C 1
ATOM 734 O O . GLU A 1 94 ? 12.836 -21.875 -20.031 1 54.72 94 GLU A O 1
ATOM 739 N N . GLU A 1 95 ? 11.023 -21.531 -21.25 1 53.28 95 GLU A N 1
ATOM 740 C CA . GLU A 1 95 ? 11.172 -20.109 -21.016 1 53.28 95 GLU A CA 1
ATOM 741 C C . GLU A 1 95 ? 11.086 -19.766 -19.531 1 53.28 95 GLU A C 1
ATOM 743 O O . GLU A 1 95 ? 11.859 -18.953 -19.031 1 53.28 95 GLU A O 1
ATOM 748 N N . LEU A 1 96 ? 10.156 -20.344 -18.828 1 53 96 LEU A N 1
ATOM 749 C CA . LEU A 1 96 ? 10.023 -19.969 -17.422 1 53 96 LEU A CA 1
ATOM 750 C C . LEU A 1 96 ? 11.242 -20.422 -16.625 1 53 96 LEU A C 1
ATOM 752 O O . LEU A 1 96 ? 11.688 -19.719 -15.711 1 53 96 LEU A O 1
ATOM 756 N N . LEU A 1 97 ? 11.781 -21.656 -17.016 1 54.47 97 LEU A N 1
ATOM 757 C CA . LEU A 1 97 ? 13.039 -22.062 -16.406 1 54.47 97 LEU A CA 1
ATOM 758 C C . LEU A 1 97 ? 14.094 -20.969 -16.562 1 54.47 97 LEU A C 1
ATOM 760 O O . LEU A 1 97 ? 14.945 -20.797 -15.695 1 54.47 97 LEU A O 1
ATOM 764 N N . ARG A 1 98 ? 14.008 -20.422 -17.797 1 51.84 98 ARG A N 1
ATOM 765 C CA . ARG A 1 98 ? 15 -19.391 -18.031 1 51.84 98 ARG A CA 1
ATOM 766 C C . ARG A 1 98 ? 14.805 -18.219 -17.078 1 51.84 98 ARG A C 1
ATOM 768 O O . ARG A 1 98 ? 15.742 -17.453 -16.812 1 51.84 98 ARG A O 1
ATOM 775 N N . LEU A 1 99 ? 13.625 -18 -16.781 1 54.03 99 LEU A N 1
ATOM 776 C CA . LEU A 1 99 ? 13.414 -16.844 -15.914 1 54.03 99 LEU A CA 1
ATOM 777 C C . LEU A 1 99 ? 13.711 -17.188 -14.461 1 54.03 99 LEU A C 1
ATOM 779 O O . LEU A 1 99 ? 13.938 -16.297 -13.641 1 54.03 99 LEU A O 1
ATOM 783 N N . LEU A 1 100 ? 13.414 -18.438 -14.062 1 56.03 100 LEU A N 1
ATOM 784 C CA . LEU A 1 100 ? 13.727 -18.812 -12.688 1 56.03 100 LEU A CA 1
ATOM 785 C C . LEU A 1 100 ? 15.227 -19 -12.5 1 56.03 100 LEU A C 1
ATOM 787 O O . LEU A 1 100 ? 15.914 -19.5 -13.391 1 56.03 100 LEU A O 1
ATOM 791 N N . PRO A 1 101 ? 15.891 -18.141 -11.727 1 51 101 PRO A N 1
ATOM 792 C CA . PRO A 1 101 ? 17.328 -18.375 -11.539 1 51 101 PRO A CA 1
ATOM 793 C C . PRO A 1 101 ? 17.688 -19.859 -11.438 1 51 101 PRO A C 1
ATOM 795 O O . PRO A 1 101 ? 17.141 -20.562 -10.586 1 51 101 PRO A O 1
ATOM 798 N N . LEU A 1 102 ? 17.656 -20.531 -12.484 1 44.62 102 LEU A N 1
ATOM 799 C CA . LEU A 1 102 ? 18.359 -21.812 -12.32 1 44.62 102 LEU A CA 1
ATOM 800 C C . LEU A 1 102 ? 19.484 -21.688 -11.305 1 44.62 102 LEU A C 1
ATOM 802 O O . LEU A 1 102 ? 19.906 -22.672 -10.703 1 44.62 102 LEU A O 1
ATOM 806 N N . SER A 1 103 ? 20.281 -20.656 -11.492 1 44.31 103 SER A N 1
ATOM 807 C CA . SER A 1 103 ? 21.422 -20.609 -10.57 1 44.31 103 SER A CA 1
ATOM 808 C C . SER A 1 103 ? 21 -20.031 -9.219 1 44.31 103 SER A C 1
ATOM 810 O O . SER A 1 103 ? 19.969 -19.359 -9.117 1 44.31 103 SER A O 1
ATOM 812 N N . GLY A 1 104 ? 21.266 -20.578 -7.98 1 45.28 104 GLY A N 1
ATOM 813 C CA . GLY A 1 104 ? 21.141 -20.391 -6.543 1 45.28 104 GLY A CA 1
ATOM 814 C C . GLY A 1 104 ? 20.766 -18.969 -6.16 1 45.28 104 GLY A C 1
ATOM 815 O O . GLY A 1 104 ? 20.5 -18.688 -4.992 1 45.28 104 GLY A O 1
ATOM 816 N N . GLN A 1 105 ? 21.016 -17.891 -6.918 1 53.59 105 GLN A N 1
ATOM 817 C CA . GLN A 1 105 ? 20.844 -16.531 -6.395 1 53.59 105 GLN A CA 1
ATOM 818 C C . GLN A 1 105 ? 19.688 -15.82 -7.066 1 53.59 105 GLN A C 1
ATOM 820 O O . GLN A 1 105 ? 19.891 -14.938 -7.906 1 53.59 105 GLN A O 1
ATOM 825 N N . SER A 1 106 ? 18.469 -16.281 -7.105 1 59.84 106 SER A N 1
ATOM 826 C CA . SER A 1 106 ? 17.422 -15.586 -7.84 1 59.84 106 SER A CA 1
ATOM 827 C C . SER A 1 106 ? 16.875 -14.398 -7.051 1 59.84 106 SER A C 1
ATOM 829 O O . SER A 1 106 ? 16.641 -14.508 -5.848 1 59.84 106 SER A O 1
ATOM 831 N N . ARG A 1 107 ? 17 -13.312 -7.766 1 73.88 107 ARG A N 1
ATOM 832 C CA . ARG A 1 107 ? 16.391 -12.117 -7.195 1 73.88 107 ARG A CA 1
ATOM 833 C C . ARG A 1 107 ? 14.875 -12.227 -7.18 1 73.88 107 ARG A C 1
ATOM 835 O O . ARG A 1 107 ? 14.297 -12.977 -7.961 1 73.88 107 ARG A O 1
ATOM 842 N N . GLY A 1 108 ? 14.266 -11.781 -6.234 1 69.19 108 GLY A N 1
ATOM 843 C CA . GLY A 1 108 ? 12.812 -11.75 -6.121 1 69.19 108 GLY A CA 1
ATOM 844 C C . GLY A 1 108 ? 12.125 -11.32 -7.406 1 69.19 108 GLY A C 1
ATOM 845 O O . GLY A 1 108 ? 11.094 -11.883 -7.777 1 69.19 108 GLY A O 1
ATOM 846 N N . GLU A 1 109 ? 12.727 -10.453 -8.125 1 78.31 109 GLU A N 1
ATOM 847 C CA . GLU A 1 109 ? 12.141 -9.945 -9.367 1 78.31 109 GLU A CA 1
ATOM 848 C C . GLU A 1 109 ? 12.094 -11.023 -10.438 1 78.31 109 GLU A C 1
ATOM 850 O O . GLU A 1 109 ? 11.125 -11.109 -11.203 1 78.31 109 GLU A O 1
ATOM 855 N N . ASP A 1 110 ? 13.047 -11.789 -10.555 1 75.5 110 ASP A N 1
ATOM 856 C CA . ASP A 1 110 ? 13.078 -12.883 -11.523 1 75.5 110 ASP A CA 1
ATOM 857 C C . ASP A 1 110 ? 12 -13.914 -11.219 1 75.5 110 ASP A C 1
ATOM 859 O O . ASP A 1 110 ? 11.336 -14.422 -12.125 1 75.5 110 ASP A O 1
ATOM 863 N N . ILE A 1 111 ? 11.914 -14.148 -9.969 1 76.62 111 ILE A N 1
ATOM 864 C CA . ILE A 1 111 ? 10.883 -15.094 -9.539 1 76.62 111 ILE A CA 1
ATOM 865 C C . ILE A 1 111 ? 9.508 -14.555 -9.914 1 76.62 111 ILE A C 1
ATOM 867 O O . ILE A 1 111 ? 8.695 -15.258 -10.523 1 76.62 111 ILE A O 1
ATOM 871 N N . ALA A 1 112 ? 9.312 -13.336 -9.508 1 80.94 112 ALA A N 1
ATOM 872 C CA . ALA A 1 112 ? 8 -12.742 -9.766 1 80.94 112 ALA A CA 1
ATOM 873 C C . ALA A 1 112 ? 7.672 -12.758 -11.258 1 80.94 112 ALA A C 1
ATOM 875 O O . ALA A 1 112 ? 6.543 -13.062 -11.648 1 80.94 112 ALA A O 1
ATOM 876 N N . ASN A 1 113 ? 8.609 -12.461 -12.039 1 78.38 113 ASN A N 1
ATOM 877 C CA . ASN A 1 113 ? 8.391 -12.469 -13.477 1 78.38 113 ASN A CA 1
ATOM 878 C C . ASN A 1 113 ? 8.062 -13.875 -13.984 1 78.38 113 ASN A C 1
ATOM 880 O O . ASN A 1 113 ? 7.172 -14.047 -14.82 1 78.38 113 ASN A O 1
ATOM 884 N N . ALA A 1 114 ? 8.812 -14.773 -13.523 1 74.69 114 ALA A N 1
ATOM 885 C CA . ALA A 1 114 ? 8.57 -16.156 -13.914 1 74.69 114 ALA A CA 1
ATOM 886 C C . ALA A 1 114 ? 7.184 -16.625 -13.477 1 74.69 114 ALA A C 1
ATOM 888 O O . ALA A 1 114 ? 6.477 -17.297 -14.227 1 74.69 114 ALA A O 1
ATOM 889 N N . VAL A 1 115 ? 6.891 -16.25 -12.289 1 78.12 115 VAL A N 1
ATOM 890 C CA . VAL A 1 115 ? 5.59 -16.625 -11.734 1 78.12 115 VAL A CA 1
ATOM 891 C C . VAL A 1 115 ? 4.477 -15.977 -12.562 1 78.12 115 VAL A C 1
ATOM 893 O O . VAL A 1 115 ? 3.529 -16.656 -12.969 1 78.12 115 VAL A O 1
ATOM 896 N N . GLN A 1 116 ? 4.621 -14.766 -12.758 1 79.75 116 GLN A N 1
ATOM 897 C CA . GLN A 1 116 ? 3.602 -14.047 -13.523 1 79.75 116 GLN A CA 1
ATOM 898 C C . GLN A 1 116 ? 3.441 -14.648 -14.914 1 79.75 116 GLN A C 1
ATOM 900 O O . G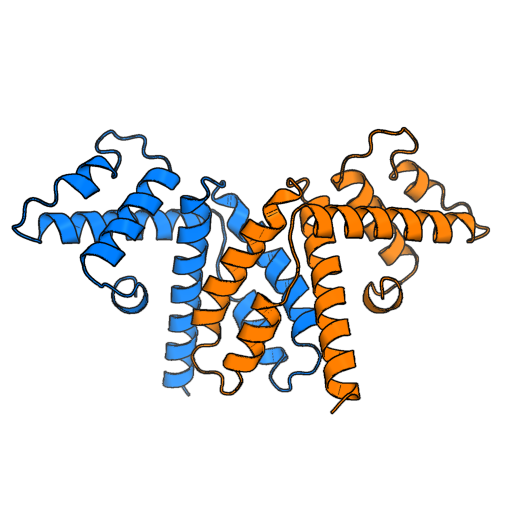LN A 1 116 ? 2.318 -14.836 -15.391 1 79.75 116 GLN A O 1
ATOM 905 N N . LYS A 1 117 ? 4.504 -14.859 -15.539 1 75 117 LYS A N 1
ATOM 906 C CA . LYS A 1 117 ? 4.465 -15.445 -16.875 1 75 117 LYS A CA 1
ATOM 907 C C . LYS A 1 117 ? 3.807 -16.828 -16.844 1 75 117 LYS A C 1
ATOM 909 O O . LYS A 1 117 ? 3.039 -17.172 -17.75 1 75 117 LYS A O 1
ATOM 914 N N . CYS A 1 118 ? 4.164 -17.5 -15.906 1 73.94 118 CYS A N 1
ATOM 915 C CA . CYS A 1 118 ? 3.588 -18.844 -15.758 1 73.94 118 CYS A CA 1
ATOM 916 C C . CYS A 1 118 ? 2.074 -18.766 -15.586 1 73.94 118 CYS A C 1
ATOM 918 O O . CYS A 1 118 ? 1.336 -19.531 -16.203 1 73.94 118 CYS A O 1
ATOM 920 N N . LEU A 1 119 ? 1.688 -17.922 -14.727 1 74.62 119 LEU A N 1
ATOM 921 C CA . LEU A 1 119 ? 0.257 -17.75 -14.492 1 74.62 119 LEU A CA 1
ATOM 922 C C . LEU A 1 119 ? -0.453 -17.328 -15.773 1 74.62 119 LEU A C 1
ATOM 924 O O . LEU A 1 119 ? -1.518 -17.859 -16.109 1 74.62 119 LEU A O 1
ATOM 928 N N . GLU A 1 120 ? 0.117 -16.5 -16.453 1 74.56 120 GLU A N 1
ATOM 929 C CA . GLU A 1 120 ? -0.468 -16 -17.688 1 74.56 120 GLU A CA 1
ATOM 930 C C . GLU A 1 120 ? -0.481 -17.078 -18.766 1 74.56 120 GLU A C 1
ATOM 932 O O . GLU A 1 120 ? -1.488 -17.266 -19.453 1 74.56 120 GLU A O 1
ATOM 937 N N . ASP A 1 121 ? 0.554 -17.719 -18.922 1 72.38 121 ASP A N 1
ATOM 938 C CA . ASP A 1 121 ? 0.692 -18.734 -19.953 1 72.38 121 ASP A CA 1
ATOM 939 C C . ASP A 1 121 ? -0.296 -19.891 -19.734 1 72.38 121 ASP A C 1
ATOM 941 O O . ASP A 1 121 ? -0.75 -20.516 -20.703 1 72.38 121 ASP A O 1
ATOM 945 N N . ASN A 1 122 ? -0.622 -20.062 -18.578 1 72.94 122 ASN A N 1
ATOM 946 C CA . ASN A 1 122 ? -1.445 -21.234 -18.281 1 72.94 122 ASN A CA 1
ATOM 947 C C . ASN A 1 122 ? -2.871 -20.828 -17.906 1 72.94 122 ASN A C 1
ATOM 949 O O . ASN A 1 122 ? -3.695 -21.688 -17.578 1 72.94 122 ASN A O 1
ATOM 953 N N . GLY A 1 123 ? -3.102 -19.562 -17.938 1 71.06 123 GLY A N 1
ATOM 954 C CA . GLY A 1 123 ? -4.43 -19.078 -17.594 1 71.06 123 GLY A CA 1
ATOM 955 C C . GLY A 1 123 ? -4.801 -19.344 -16.141 1 71.06 123 GLY A C 1
ATOM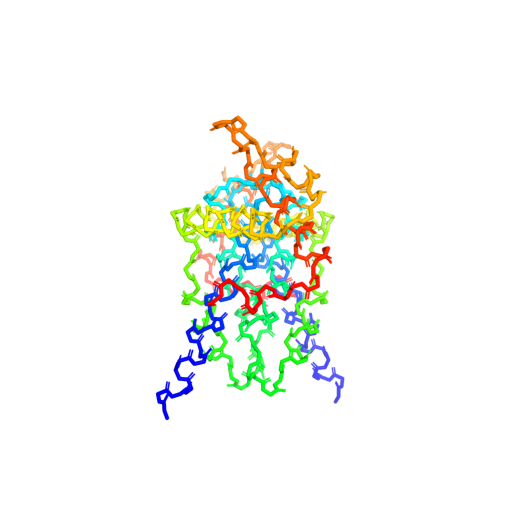 956 O O . GLY A 1 123 ? -5.953 -19.656 -15.836 1 71.06 123 GLY A O 1
ATOM 957 N N . ILE A 1 124 ? -3.785 -19.391 -15.32 1 68.38 124 ILE A N 1
ATOM 958 C CA . ILE A 1 124 ? -4.02 -19.703 -13.914 1 68.38 124 ILE A CA 1
ATOM 959 C C . ILE A 1 124 ? -4.293 -18.422 -13.141 1 68.38 124 ILE A C 1
ATOM 961 O O . ILE A 1 124 ? -3.596 -17.422 -13.312 1 68.38 124 ILE A O 1
ATOM 965 N N . ASP A 1 125 ? -5.414 -18.5 -12.438 1 65.19 125 ASP A N 1
ATOM 966 C CA . ASP A 1 125 ? -5.73 -17.453 -11.469 1 65.19 125 ASP A CA 1
ATOM 967 C C . ASP A 1 125 ? -5.012 -17.703 -10.141 1 65.19 125 ASP A C 1
ATOM 969 O O . ASP A 1 125 ? -5.016 -18.828 -9.633 1 65.19 125 ASP A O 1
ATOM 973 N N . ILE A 1 126 ? -4.332 -16.734 -9.711 1 64.31 126 ILE A N 1
ATOM 974 C CA . ILE A 1 126 ? -3.566 -16.828 -8.469 1 64.31 126 ILE A CA 1
ATOM 975 C C . ILE A 1 126 ? -4.449 -17.391 -7.363 1 64.31 126 ILE A C 1
ATOM 977 O O . ILE A 1 126 ? -3.959 -18.078 -6.457 1 64.31 126 ILE A O 1
ATOM 981 N N . ASN A 1 127 ? -5.656 -17.125 -7.426 1 59.19 127 ASN A N 1
ATOM 982 C CA . ASN A 1 127 ? -6.609 -17.594 -6.426 1 59.19 127 ASN A CA 1
ATOM 983 C C . ASN A 1 127 ? -6.73 -19.125 -6.43 1 59.19 127 ASN A C 1
ATOM 985 O O . ASN A 1 127 ? -7.062 -19.719 -5.41 1 59.19 127 ASN A O 1
ATOM 989 N N . LYS A 1 128 ? -6.559 -19.656 -7.559 1 57.94 128 LYS A N 1
ATOM 990 C CA . LYS A 1 128 ? -6.812 -21.078 -7.711 1 57.94 128 LYS A CA 1
ATOM 991 C C . LYS A 1 128 ? -5.586 -21.906 -7.32 1 57.94 128 LYS A C 1
ATOM 993 O O . LYS A 1 128 ? -5.699 -23.094 -7.004 1 57.94 128 LYS A O 1
ATOM 998 N N . LYS A 1 129 ? -4.496 -21.266 -7.32 1 57.88 129 LYS A N 1
ATOM 999 C CA . LYS A 1 129 ? -3.34 -22.141 -7.191 1 57.88 129 LYS A CA 1
ATOM 1000 C C . LYS A 1 129 ? -2.52 -21.797 -5.953 1 57.88 129 LYS A C 1
ATOM 1002 O O . LYS A 1 129 ? -1.825 -22.656 -5.402 1 57.88 129 LYS A O 1
ATOM 1007 N N . PHE A 1 130 ? -2.582 -20.703 -5.496 1 58.84 130 PHE A N 1
ATOM 1008 C CA . PHE A 1 130 ? -1.685 -20.375 -4.398 1 58.84 130 PHE A CA 1
ATOM 1009 C C . PHE A 1 130 ? -2.381 -20.547 -3.055 1 58.84 130 PHE A C 1
ATOM 1011 O O . PHE A 1 130 ? -1.765 -20.375 -2.002 1 58.84 130 PHE A O 1
ATOM 1018 N N . LEU A 1 131 ? -3.678 -20.906 -3.115 1 48.69 131 LEU A N 1
ATOM 1019 C CA . LEU A 1 131 ? -4.379 -21.297 -1.9 1 48.69 131 LEU A CA 1
ATOM 1020 C C . LEU A 1 131 ? -4.555 -22.812 -1.844 1 48.69 131 LEU A C 1
ATOM 1022 O O . LEU A 1 131 ? -4.73 -23.453 -2.877 1 48.69 131 LEU A O 1
ATOM 1026 N N . MET B 1 1 ? -26.641 13.906 -3.895 1 44.03 1 MET B N 1
ATOM 1027 C CA . MET B 1 1 ? -25.703 13.32 -4.848 1 44.03 1 MET B CA 1
ATOM 1028 C C . MET B 1 1 ? -24.375 14.055 -4.82 1 44.03 1 MET B C 1
ATOM 1030 O O . MET B 1 1 ? -23.312 13.43 -4.742 1 44.03 1 MET B O 1
ATOM 1034 N N . LEU B 1 2 ? -24.359 15.406 -4.867 1 47.16 2 LEU B N 1
ATOM 1035 C CA . LEU B 1 2 ? -23.188 16.266 -4.898 1 47.16 2 LEU B CA 1
ATOM 1036 C C . LEU B 1 2 ? -22.406 16.156 -3.588 1 47.16 2 LEU B C 1
ATOM 1038 O O . LEU B 1 2 ? -21.172 16.141 -3.594 1 47.16 2 LEU B O 1
ATOM 1042 N N . SER B 1 3 ? -23.172 16.094 -2.574 1 46.81 3 SER B N 1
ATOM 1043 C CA . SER B 1 3 ? -22.531 16.047 -1.264 1 46.81 3 SER B CA 1
ATOM 1044 C C . SER B 1 3 ? -21.75 14.758 -1.068 1 46.81 3 SER B C 1
ATOM 1046 O O . SER B 1 3 ? -20.656 14.766 -0.506 1 46.81 3 SER B O 1
ATOM 1048 N N . ASN B 1 4 ? -22.359 13.672 -1.587 1 51.72 4 ASN B N 1
ATOM 1049 C CA . ASN B 1 4 ? -21.688 12.383 -1.439 1 51.72 4 ASN B CA 1
ATOM 1050 C C . ASN B 1 4 ? -20.406 12.328 -2.256 1 51.72 4 ASN B C 1
ATOM 1052 O O . ASN B 1 4 ? -19.406 11.773 -1.803 1 51.72 4 ASN B O 1
ATOM 1056 N N . TRP B 1 5 ? -20.5 13.047 -3.393 1 47.59 5 TRP B N 1
ATOM 1057 C CA . TRP B 1 5 ? -19.312 13.094 -4.242 1 47.59 5 TRP B CA 1
ATOM 1058 C C . TRP B 1 5 ? -18.203 13.922 -3.594 1 47.59 5 TRP B C 1
ATOM 1060 O O . TRP B 1 5 ? -17.047 13.516 -3.588 1 47.59 5 TRP B O 1
ATOM 1070 N N . ALA B 1 6 ? -18.672 15.07 -3.061 1 53.22 6 ALA B N 1
ATOM 1071 C CA . ALA B 1 6 ? -17.703 15.945 -2.406 1 53.22 6 ALA B CA 1
ATOM 1072 C C . ALA B 1 6 ? -17.047 15.25 -1.225 1 53.22 6 ALA B C 1
ATOM 1074 O O . ALA B 1 6 ? -15.836 15.391 -1.013 1 53.22 6 ALA B O 1
ATOM 1075 N N . GLN B 1 7 ? -17.812 14.562 -0.542 1 69.25 7 GLN B N 1
ATOM 1076 C CA . GLN B 1 7 ? -17.266 13.844 0.604 1 69.25 7 GLN B CA 1
ATOM 1077 C C . GLN B 1 7 ? -16.297 12.75 0.158 1 69.25 7 GLN B C 1
ATOM 1079 O O . GLN B 1 7 ? -15.25 12.555 0.771 1 69.25 7 GLN B O 1
ATOM 1084 N N . SER B 1 8 ? -16.672 12.195 -0.956 1 69.75 8 SER B N 1
ATOM 1085 C CA . SER B 1 8 ? -15.828 11.125 -1.48 1 69.75 8 SER B CA 1
ATOM 1086 C C . SER B 1 8 ? -14.484 11.672 -1.953 1 69.75 8 SER B C 1
ATOM 1088 O O . SER B 1 8 ? -13.438 11.07 -1.697 1 69.75 8 SER B O 1
ATOM 1090 N N . SER B 1 9 ? -14.547 12.797 -2.639 1 76.69 9 SER B N 1
ATOM 1091 C CA . SER B 1 9 ? -13.32 13.406 -3.131 1 76.69 9 SER B CA 1
ATOM 1092 C C . SER B 1 9 ? -12.43 13.867 -1.981 1 76.69 9 SER B C 1
ATOM 1094 O O . SER B 1 9 ? -11.203 13.758 -2.055 1 76.69 9 SER B O 1
ATOM 1096 N N . ASN B 1 10 ? -13.164 14.281 -0.953 1 82.75 10 ASN B N 1
ATOM 1097 C CA . ASN B 1 10 ? -12.414 14.719 0.224 1 82.75 10 ASN B CA 1
ATOM 1098 C C . ASN B 1 10 ? -11.703 13.547 0.898 1 82.75 10 ASN B C 1
ATOM 1100 O O . ASN B 1 10 ? -10.555 13.672 1.319 1 82.75 10 ASN B O 1
ATOM 1104 N N . ASN B 1 11 ? -12.375 12.422 0.91 1 88 11 ASN B N 1
ATOM 1105 C CA . ASN B 1 11 ? -11.758 11.25 1.529 1 88 11 ASN B CA 1
ATOM 1106 C C . ASN B 1 11 ? -10.555 10.758 0.73 1 88 11 ASN B C 1
ATOM 1108 O O . ASN B 1 11 ? -9.547 10.352 1.309 1 88 11 ASN B O 1
ATOM 1112 N N . VAL B 1 12 ? -10.68 10.875 -0.591 1 91.5 12 VAL B N 1
ATOM 1113 C CA . VAL B 1 12 ? -9.602 10.445 -1.472 1 91.5 12 VAL B CA 1
ATOM 1114 C C . VAL B 1 12 ? -8.391 11.367 -1.295 1 91.5 12 VAL B C 1
ATOM 1116 O O . VAL B 1 12 ? -7.254 10.898 -1.231 1 91.5 12 VAL B O 1
ATOM 1119 N N . ASN B 1 13 ? -8.672 12.609 -1.188 1 90.5 13 ASN B N 1
ATOM 1120 C CA . ASN B 1 13 ? -7.594 13.562 -0.964 1 90.5 13 ASN B CA 1
ATOM 1121 C C . ASN B 1 13 ? -6.91 13.328 0.38 1 90.5 13 ASN B C 1
ATOM 1123 O O . ASN B 1 13 ? -5.68 13.359 0.47 1 90.5 13 ASN B O 1
ATOM 1127 N N . LEU B 1 14 ? -7.684 13.062 1.341 1 91.19 14 LEU B N 1
ATOM 1128 C CA . LEU B 1 14 ? -7.133 12.805 2.666 1 91.19 14 LEU B CA 1
ATOM 1129 C C . LEU B 1 14 ? -6.301 11.523 2.664 1 91.19 14 LEU B C 1
ATOM 1131 O O . LEU B 1 14 ? -5.242 11.469 3.297 1 91.19 14 LEU B O 1
ATOM 1135 N N . ALA B 1 15 ? -6.785 10.578 2.006 1 94.5 15 ALA B N 1
ATOM 1136 C CA . ALA B 1 15 ? -6.027 9.336 1.876 1 94.5 15 ALA B CA 1
ATOM 1137 C C . ALA B 1 15 ? -4.691 9.586 1.179 1 94.5 15 ALA B C 1
ATOM 1139 O O . ALA B 1 15 ? -3.66 9.047 1.589 1 94.5 15 ALA B O 1
ATOM 1140 N N . GLY B 1 16 ? -4.742 10.359 0.12 1 95.19 16 GLY B N 1
ATOM 1141 C CA . GLY B 1 16 ? -3.51 10.734 -0.557 1 95.19 16 GLY B CA 1
ATOM 1142 C C . GLY B 1 16 ? -2.492 11.375 0.367 1 95.19 16 GLY B C 1
ATOM 1143 O O . GLY B 1 16 ? -1.313 11.008 0.348 1 95.19 16 GLY B O 1
ATOM 1144 N N . PHE B 1 17 ? -2.928 12.281 1.215 1 92.19 17 PHE B N 1
ATOM 1145 C CA . PHE B 1 17 ? -2.045 12.93 2.174 1 92.19 17 PHE B CA 1
ATOM 1146 C C . PHE B 1 17 ? -1.489 11.922 3.17 1 92.19 17 PHE B C 1
ATOM 1148 O O . PHE B 1 17 ? -0.305 11.961 3.514 1 92.19 17 PHE B O 1
ATOM 1155 N N . ALA B 1 18 ? -2.279 11.07 3.607 1 92.19 18 ALA B N 1
ATOM 1156 C CA . ALA B 1 18 ? -1.855 10.07 4.586 1 92.19 18 ALA B CA 1
ATOM 1157 C C . ALA B 1 18 ? -0.781 9.156 4.004 1 92.19 18 ALA B C 1
ATOM 1159 O O . ALA B 1 18 ? 0.231 8.883 4.656 1 92.19 18 ALA B O 1
ATOM 1160 N N . VAL B 1 19 ? -1.01 8.695 2.822 1 95.62 19 VAL B N 1
ATOM 1161 C CA . VAL B 1 19 ? -0.052 7.805 2.18 1 95.62 19 VAL B CA 1
ATOM 1162 C C . VAL B 1 19 ? 1.238 8.562 1.874 1 95.62 19 VAL B C 1
ATOM 1164 O O . VAL B 1 19 ? 2.336 8.039 2.086 1 95.62 19 VAL B O 1
ATOM 1167 N N . SER B 1 20 ? 1.097 9.789 1.383 1 93.31 20 SER B N 1
ATOM 1168 C CA . SER B 1 20 ? 2.27 10.602 1.08 1 93.31 20 SER B CA 1
ATOM 1169 C C . SER B 1 20 ? 3.113 10.844 2.326 1 93.31 20 SER B C 1
ATOM 1171 O O . SER B 1 20 ? 4.344 10.797 2.266 1 93.31 20 SER B O 1
ATOM 1173 N N . LEU B 1 21 ? 2.447 11.078 3.379 1 91.12 21 LEU B N 1
ATOM 1174 C CA . LEU B 1 21 ? 3.148 11.258 4.645 1 91.12 21 LEU B CA 1
ATOM 1175 C C . LEU B 1 21 ? 3.908 9.992 5.031 1 91.12 21 LEU B C 1
ATOM 1177 O O . LEU B 1 21 ? 5.047 10.07 5.496 1 91.12 21 LEU B O 1
ATOM 1181 N N . GLU B 1 22 ? 3.307 8.867 4.859 1 92.25 22 GLU B N 1
ATOM 1182 C CA . GLU B 1 22 ? 3.951 7.602 5.207 1 92.25 22 GLU B CA 1
ATOM 1183 C C . GLU B 1 22 ? 5.168 7.344 4.328 1 92.25 22 GLU B C 1
ATOM 1185 O O . GLU B 1 22 ? 6.219 6.918 4.816 1 92.25 22 GLU B O 1
ATOM 1190 N N . ILE B 1 23 ? 5.035 7.566 3.072 1 94.06 23 ILE B N 1
ATOM 1191 C CA . ILE B 1 23 ? 6.141 7.395 2.139 1 94.06 23 ILE B CA 1
ATOM 1192 C C . ILE B 1 23 ? 7.316 8.273 2.564 1 94.06 23 ILE B C 1
ATOM 1194 O O . ILE B 1 23 ? 8.453 7.797 2.641 1 94.06 23 ILE B O 1
A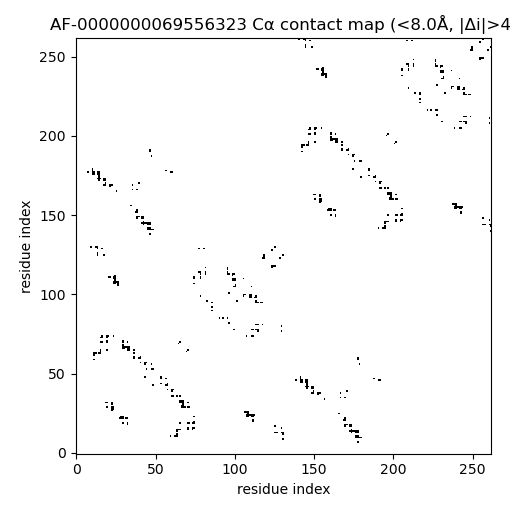TOM 1198 N N . ALA B 1 24 ? 7.074 9.523 2.842 1 89.5 24 ALA B N 1
ATOM 1199 C CA . ALA B 1 24 ? 8.109 10.469 3.254 1 89.5 24 ALA B CA 1
ATOM 1200 C C . ALA B 1 24 ? 8.727 10.055 4.59 1 89.5 24 ALA B C 1
ATOM 1202 O O . ALA B 1 24 ? 9.945 10.086 4.75 1 89.5 24 ALA B O 1
ATOM 1203 N N . LYS B 1 25 ? 7.867 9.648 5.504 1 87.19 25 LYS B N 1
ATOM 1204 C CA . LYS B 1 25 ? 8.305 9.242 6.836 1 87.19 25 LYS B CA 1
ATOM 1205 C C . LYS B 1 25 ? 9.273 8.062 6.77 1 87.19 25 LYS B C 1
ATOM 1207 O O . LYS B 1 25 ? 10.188 7.961 7.582 1 87.19 25 LYS B O 1
ATOM 1212 N N . ARG B 1 26 ? 9.008 7.203 5.867 1 88.44 26 ARG B N 1
ATOM 1213 C CA . ARG B 1 26 ? 9.82 6 5.73 1 88.44 26 ARG B CA 1
ATOM 1214 C C . ARG B 1 26 ? 11.047 6.262 4.855 1 88.44 26 ARG B C 1
ATOM 1216 O O . ARG B 1 26 ? 11.859 5.363 4.633 1 88.44 26 ARG B O 1
ATOM 1223 N N . GLY B 1 27 ? 11.227 7.461 4.332 1 87.5 27 GLY B N 1
ATOM 1224 C CA . GLY B 1 27 ? 12.367 7.836 3.512 1 87.5 27 GLY B CA 1
ATOM 1225 C C . GLY B 1 27 ? 12.367 7.176 2.146 1 87.5 27 GLY B C 1
ATOM 1226 O O . GLY B 1 27 ? 13.422 6.941 1.559 1 87.5 27 GLY B O 1
ATOM 1227 N N . LYS B 1 28 ? 11.188 6.73 1.68 1 90.44 28 LYS B N 1
ATOM 1228 C CA . LYS B 1 28 ? 11.055 6.094 0.373 1 90.44 28 LYS B CA 1
ATOM 1229 C C . LYS B 1 28 ? 10.93 7.133 -0.735 1 90.44 28 LYS B C 1
ATOM 1231 O O . LYS B 1 28 ? 10.484 8.258 -0.491 1 90.44 28 LYS B O 1
ATOM 1236 N N . PRO B 1 29 ? 11.43 6.793 -1.956 1 92 29 PRO B N 1
ATOM 1237 C CA . PRO B 1 29 ? 11.25 7.738 -3.061 1 92 29 PRO B CA 1
ATOM 1238 C C . PRO B 1 29 ? 9.781 8.031 -3.361 1 92 29 PRO B C 1
ATOM 1240 O O . PRO B 1 29 ? 8.93 7.152 -3.203 1 92 29 PRO B O 1
ATOM 1243 N N . PHE B 1 30 ? 9.539 9.242 -3.912 1 93.44 30 PHE B N 1
ATOM 1244 C CA . PHE B 1 30 ? 8.172 9.664 -4.203 1 93.44 30 PHE B CA 1
ATOM 1245 C C . PHE B 1 30 ? 7.562 8.805 -5.305 1 93.44 30 PHE B C 1
ATOM 1247 O O . PHE B 1 30 ? 6.34 8.711 -5.422 1 93.44 30 PHE B O 1
ATOM 1254 N N . THR B 1 31 ? 8.344 8.164 -6.078 1 94.19 31 THR B N 1
ATOM 1255 C CA . THR B 1 31 ? 7.863 7.301 -7.152 1 94.19 31 THR B CA 1
ATOM 1256 C C . THR B 1 31 ? 7.18 6.062 -6.582 1 94.19 31 THR B C 1
ATOM 1258 O O . THR B 1 31 ? 6.48 5.344 -7.305 1 94.19 31 THR B O 1
ATOM 1261 N N . ASP B 1 32 ? 7.32 5.809 -5.277 1 95.31 32 ASP B N 1
ATOM 1262 C CA . ASP B 1 32 ? 6.723 4.633 -4.656 1 95.31 32 ASP B CA 1
ATOM 1263 C C . ASP B 1 32 ? 5.203 4.762 -4.586 1 95.31 32 ASP B C 1
ATOM 1265 O O . ASP B 1 32 ? 4.5 3.777 -4.348 1 95.31 32 ASP B O 1
ATOM 1269 N N . GLY B 1 33 ? 4.695 5.949 -4.785 1 96.38 33 GLY B N 1
ATOM 1270 C CA . GLY B 1 33 ? 3.252 6.105 -4.773 1 96.38 33 GLY B CA 1
ATOM 1271 C C . GLY B 1 33 ? 2.543 5.145 -5.715 1 96.38 33 GLY B C 1
ATOM 1272 O O . GLY B 1 33 ? 1.562 4.504 -5.332 1 96.38 33 GLY B O 1
ATOM 1273 N N . GLU B 1 34 ? 2.984 5.016 -6.863 1 95.06 34 GLU B N 1
ATOM 1274 C CA . GLU B 1 34 ? 2.379 4.121 -7.844 1 95.06 34 GLU B CA 1
ATOM 1275 C C . GLU B 1 34 ? 2.529 2.66 -7.426 1 95.06 34 GLU B C 1
ATOM 1277 O O . GLU B 1 34 ? 1.602 1.865 -7.582 1 95.06 34 GLU B O 1
ATOM 1282 N N . TYR B 1 35 ? 3.691 2.42 -6.977 1 95.38 35 TYR B N 1
ATOM 1283 C CA . TYR B 1 35 ? 3.992 1.093 -6.453 1 95.38 35 TYR B CA 1
ATOM 1284 C C . TYR B 1 35 ? 3.029 0.719 -5.332 1 95.38 35 TYR B C 1
ATOM 1286 O O . TYR B 1 35 ? 2.443 -0.366 -5.344 1 95.38 35 TYR B O 1
ATOM 1294 N N . VAL B 1 36 ? 2.838 1.564 -4.402 1 96.88 36 VAL B N 1
ATOM 1295 C CA . VAL B 1 36 ? 1.939 1.345 -3.273 1 96.88 36 VAL B CA 1
ATOM 1296 C C . VAL B 1 36 ? 0.504 1.204 -3.773 1 96.88 36 VAL B C 1
ATOM 1298 O O . VAL B 1 36 ? -0.229 0.316 -3.332 1 96.88 36 VAL B O 1
ATOM 1301 N N . LYS B 1 37 ? 0.233 2.062 -4.684 1 96.19 37 LYS B N 1
ATOM 1302 C CA . LYS B 1 37 ? -1.12 2.02 -5.23 1 96.19 37 LYS B CA 1
ATOM 1303 C C . LYS B 1 37 ? -1.398 0.679 -5.902 1 96.19 37 LYS B C 1
ATOM 1305 O O . LYS B 1 37 ? -2.473 0.101 -5.727 1 96.19 37 LYS B O 1
ATOM 1310 N N . ASP B 1 38 ? -0.507 0.217 -6.664 1 94.56 38 ASP B N 1
ATOM 1311 C CA . ASP B 1 38 ? -0.678 -1.066 -7.34 1 94.56 38 ASP B CA 1
ATOM 1312 C C . ASP B 1 38 ? -0.844 -2.199 -6.332 1 94.56 38 ASP B C 1
ATOM 1314 O O . ASP B 1 38 ? -1.679 -3.088 -6.52 1 94.56 38 ASP B O 1
ATOM 1318 N N . CYS B 1 39 ? -0.024 -2.18 -5.309 1 95.69 39 CYS B N 1
ATOM 1319 C CA . CYS B 1 39 ? -0.178 -3.17 -4.25 1 95.69 39 CYS B CA 1
ATOM 1320 C C . CYS B 1 39 ? -1.578 -3.113 -3.65 1 95.69 39 CYS B C 1
ATOM 1322 O O . CYS B 1 39 ? -2.193 -4.152 -3.402 1 95.69 39 CYS B O 1
ATOM 1324 N N . PHE B 1 40 ? -2.029 -1.893 -3.471 1 96.25 40 PHE B N 1
ATOM 1325 C CA . PHE B 1 40 ? -3.338 -1.701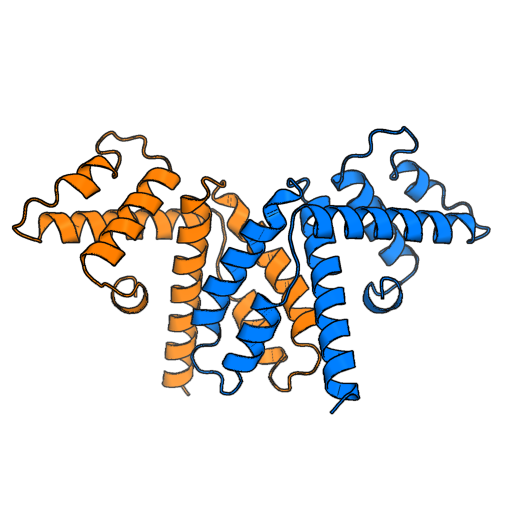 -2.857 1 96.25 40 PHE B CA 1
ATOM 1326 C C . PHE B 1 40 ? -4.441 -2.256 -3.75 1 96.25 40 PHE B C 1
ATOM 1328 O O . PHE B 1 40 ? -5.363 -2.918 -3.268 1 96.25 40 PHE B O 1
ATOM 1335 N N . ILE B 1 41 ? -4.363 -1.98 -4.996 1 95.38 41 ILE B N 1
ATOM 1336 C CA . ILE B 1 41 ? -5.359 -2.457 -5.953 1 95.38 41 ILE B CA 1
ATOM 1337 C C . ILE B 1 41 ? -5.406 -3.984 -5.926 1 95.38 41 ILE B C 1
ATOM 1339 O O . ILE B 1 41 ? -6.484 -4.574 -5.816 1 95.38 41 ILE B O 1
ATOM 1343 N N . ARG B 1 42 ? -4.293 -4.605 -5.961 1 92.44 42 ARG B N 1
ATOM 1344 C CA . ARG B 1 42 ? -4.23 -6.066 -5.98 1 92.44 42 ARG B CA 1
ATOM 1345 C C . ARG B 1 42 ? -4.73 -6.652 -4.66 1 92.44 42 ARG B C 1
ATOM 1347 O O . ARG B 1 42 ? -5.441 -7.656 -4.652 1 92.44 42 ARG B O 1
ATOM 1354 N N . ALA B 1 43 ? -4.324 -6.055 -3.59 1 95.12 43 ALA B N 1
ATOM 1355 C CA . ALA B 1 43 ? -4.766 -6.523 -2.279 1 95.12 43 ALA B CA 1
ATOM 1356 C C . ALA B 1 43 ? -6.277 -6.371 -2.123 1 95.12 43 ALA B C 1
ATOM 1358 O O . ALA B 1 43 ? -6.953 -7.289 -1.653 1 95.12 43 ALA B O 1
ATOM 1359 N N . SER B 1 44 ? -6.82 -5.23 -2.504 1 95.75 44 SER B N 1
ATOM 1360 C CA . SER B 1 44 ? -8.234 -4.926 -2.311 1 95.75 44 SER B CA 1
ATOM 1361 C C . SER B 1 44 ? -9.117 -5.852 -3.143 1 95.75 44 SER B C 1
ATOM 1363 O O . SER B 1 44 ? -10.203 -6.238 -2.707 1 95.75 44 SER B O 1
ATOM 1365 N N . LYS B 1 45 ? -8.641 -6.156 -4.305 1 93.25 45 LYS B N 1
ATOM 1366 C CA . LYS B 1 45 ? -9.375 -7.074 -5.168 1 93.25 45 LYS B CA 1
ATOM 1367 C C . LYS B 1 45 ? -9.672 -8.391 -4.453 1 93.25 45 LYS B C 1
ATOM 1369 O O . LYS B 1 45 ? -10.758 -8.953 -4.602 1 93.25 45 LYS B O 1
ATOM 1374 N N . GLU B 1 46 ? -8.727 -8.875 -3.668 1 92.44 46 GLU B N 1
ATOM 1375 C CA . GLU B 1 46 ? -8.867 -10.156 -2.984 1 92.44 46 GLU B CA 1
ATOM 1376 C C . GLU B 1 46 ? -9.531 -9.977 -1.618 1 92.44 46 GLU B C 1
ATOM 1378 O O . GLU B 1 46 ? -10.406 -10.766 -1.24 1 92.44 46 GLU B O 1
ATOM 1383 N N . LEU B 1 47 ? -9.164 -8.961 -0.873 1 93.25 47 LEU B N 1
ATOM 1384 C CA . LEU B 1 47 ? -9.664 -8.734 0.479 1 93.25 47 LEU B CA 1
ATOM 1385 C C . LEU B 1 47 ? -11.172 -8.492 0.465 1 93.25 47 LEU B C 1
ATOM 1387 O O . LEU B 1 47 ? -11.875 -8.898 1.395 1 93.25 47 LEU B O 1
ATOM 1391 N N . CYS B 1 48 ? -11.609 -7.82 -0.575 1 93.81 48 CYS B N 1
ATOM 1392 C CA . CYS B 1 48 ? -12.992 -7.371 -0.571 1 93.81 48 CYS B CA 1
ATOM 1393 C C . CYS B 1 48 ? -13.859 -8.25 -1.466 1 93.81 48 CYS B C 1
ATOM 1395 O O . CYS B 1 48 ? -14.969 -7.871 -1.83 1 93.81 48 CYS B O 1
ATOM 1397 N N . ARG B 1 49 ? -13.406 -9.375 -1.765 1 90.88 49 ARG B N 1
ATOM 1398 C CA . ARG B 1 49 ? -14.07 -10.266 -2.711 1 90.88 49 ARG B CA 1
ATOM 1399 C C . ARG B 1 49 ? -15.516 -10.516 -2.301 1 90.88 49 ARG B C 1
ATOM 1401 O O . ARG B 1 49 ? -16.406 -10.609 -3.154 1 90.88 49 ARG B O 1
ATOM 1408 N N . ASP B 1 50 ? -15.812 -10.531 -1.013 1 90.12 50 ASP B N 1
ATOM 1409 C CA . ASP B 1 50 ? -17.125 -10.953 -0.527 1 90.12 50 ASP B CA 1
ATOM 1410 C C . ASP B 1 50 ? -17.953 -9.75 -0.089 1 90.12 50 ASP B C 1
ATOM 1412 O O . ASP B 1 50 ? -19.062 -9.914 0.442 1 90.12 50 ASP B O 1
ATOM 1416 N N . PHE B 1 51 ? -17.391 -8.586 -0.302 1 91.69 51 PHE B N 1
ATOM 1417 C CA . PHE B 1 51 ? -18.141 -7.402 0.1 1 91.69 51 PHE B CA 1
ATOM 1418 C C . PHE B 1 51 ? -19.094 -6.973 -1 1 91.69 51 PHE B C 1
ATOM 1420 O O . PHE B 1 51 ? -18.734 -6.93 -2.174 1 91.69 51 PHE B O 1
ATOM 1427 N N . LYS B 1 52 ? -20.266 -6.633 -0.603 1 91.5 52 LYS B N 1
ATOM 1428 C CA . LYS B 1 52 ? -21.266 -6.145 -1.549 1 91.5 52 LYS B CA 1
ATOM 1429 C C . LYS B 1 52 ? -20.812 -4.836 -2.193 1 91.5 52 LYS B C 1
ATOM 1431 O O . LYS B 1 52 ? -21.109 -4.582 -3.363 1 91.5 52 LYS B O 1
ATOM 1436 N N . ILE B 1 53 ? -20.109 -4.012 -1.528 1 92.81 53 ILE B N 1
ATOM 1437 C CA . ILE B 1 53 ? -19.703 -2.701 -2.018 1 92.81 53 ILE B CA 1
ATOM 1438 C C . ILE B 1 53 ? -18.297 -2.787 -2.613 1 92.81 53 ILE B C 1
ATOM 1440 O O . ILE B 1 53 ? -17.562 -1.794 -2.639 1 92.81 53 ILE B O 1
ATOM 1444 N N . LYS B 1 54 ? -17.875 -3.938 -2.934 1 93.25 54 LYS B N 1
ATOM 1445 C CA . LYS B 1 54 ? -16.547 -4.152 -3.498 1 93.25 54 LYS B CA 1
ATOM 1446 C C . LYS B 1 54 ? -16.266 -3.158 -4.621 1 93.25 54 LYS B C 1
ATOM 1448 O O . LYS B 1 54 ? -15.172 -2.588 -4.691 1 93.25 54 LYS B O 1
ATOM 1453 N N . ALA B 1 55 ? -17.156 -3.01 -5.516 1 94.5 55 ALA B N 1
ATOM 1454 C CA . ALA B 1 55 ? -16.953 -2.129 -6.668 1 94.5 55 ALA B CA 1
ATOM 1455 C C . ALA B 1 55 ? -16.688 -0.698 -6.219 1 94.5 55 ALA B C 1
ATOM 1457 O O . ALA B 1 55 ? -15.836 -0.012 -6.805 1 94.5 55 ALA B O 1
ATOM 1458 N N . GLU B 1 56 ? -17.328 -0.25 -5.211 1 92.5 56 GLU B N 1
ATOM 1459 C CA . GLU B 1 56 ? -17.141 1.103 -4.695 1 92.5 56 GLU B CA 1
ATOM 1460 C C . GLU B 1 56 ? -15.766 1.254 -4.055 1 92.5 56 GLU B C 1
ATOM 1462 O O . GLU B 1 56 ? -15.094 2.275 -4.23 1 92.5 56 GLU B O 1
ATOM 1467 N N . ILE B 1 57 ? -15.367 0.254 -3.346 1 93.62 57 ILE B N 1
ATOM 1468 C CA . ILE B 1 57 ? -14.055 0.272 -2.711 1 93.62 57 ILE B CA 1
ATOM 1469 C C . ILE B 1 57 ? -12.961 0.315 -3.781 1 93.62 57 ILE B C 1
ATOM 1471 O O . ILE B 1 57 ? -12.055 1.146 -3.715 1 93.62 57 ILE B O 1
ATOM 1475 N N . MET B 1 58 ? -13.133 -0.537 -4.75 1 94.5 58 MET B N 1
ATOM 1476 C CA . MET B 1 58 ? -12.148 -0.607 -5.824 1 94.5 58 MET B CA 1
ATOM 1477 C C . MET B 1 58 ? -12.062 0.722 -6.566 1 94.5 58 MET B C 1
ATOM 1479 O O . MET B 1 58 ? -10.969 1.16 -6.934 1 94.5 58 MET B O 1
ATOM 1483 N N . LYS B 1 59 ? -13.125 1.295 -6.781 1 93.94 59 LYS B N 1
ATOM 1484 C CA . LYS B 1 59 ? -13.133 2.584 -7.465 1 93.94 59 LYS B CA 1
ATOM 1485 C C . LYS B 1 59 ? -12.367 3.637 -6.668 1 93.94 59 LYS B C 1
ATOM 1487 O O . LYS B 1 59 ? -11.57 4.387 -7.23 1 93.94 59 LYS B O 1
ATOM 1492 N N . LYS B 1 60 ? -12.594 3.711 -5.391 1 92.38 60 LYS B N 1
ATOM 1493 C CA . LYS B 1 60 ? -11.914 4.691 -4.551 1 92.38 60 LYS B CA 1
ATOM 1494 C C . LYS B 1 60 ? -10.406 4.461 -4.555 1 92.38 60 LYS B C 1
ATOM 1496 O O . LYS B 1 60 ? -9.625 5.414 -4.613 1 92.38 60 LYS B O 1
ATOM 1501 N N . VAL B 1 61 ? -10.031 3.234 -4.469 1 95.31 61 VAL B N 1
ATOM 1502 C CA . VAL B 1 61 ? -8.609 2.895 -4.457 1 95.31 61 VAL B CA 1
ATOM 1503 C C . VAL B 1 61 ? -7.98 3.268 -5.797 1 95.31 61 VAL B C 1
ATOM 1505 O O . VAL B 1 61 ? -6.895 3.852 -5.84 1 95.31 61 VAL B O 1
ATOM 1508 N N . LYS B 1 62 ? -8.656 2.965 -6.855 1 95.06 62 LYS B N 1
ATOM 1509 C CA . LYS B 1 62 ? -8.133 3.242 -8.195 1 95.06 62 LYS B CA 1
ATOM 1510 C C . LYS B 1 62 ? -8.094 4.742 -8.461 1 95.06 62 LYS B C 1
ATOM 1512 O O . LYS B 1 62 ? -7.223 5.223 -9.195 1 95.06 62 LYS B O 1
ATOM 1517 N N . ASP B 1 63 ? -8.93 5.477 -7.816 1 93.56 63 ASP B N 1
ATOM 1518 C CA . ASP B 1 63 ? -9.016 6.918 -8.016 1 93.56 63 ASP B CA 1
ATOM 1519 C C . ASP B 1 63 ? -7.969 7.652 -7.188 1 93.56 63 ASP B C 1
ATOM 1521 O O . ASP B 1 63 ? -7.762 8.852 -7.359 1 93.56 63 ASP B O 1
ATOM 1525 N N . LEU B 1 64 ? -7.336 6.969 -6.348 1 95.44 64 LEU B N 1
ATOM 1526 C CA . LEU B 1 64 ? -6.355 7.598 -5.469 1 95.44 64 LEU B CA 1
ATOM 1527 C C . LEU B 1 64 ? -5.145 8.078 -6.258 1 95.44 64 LEU B C 1
ATOM 1529 O O . LEU B 1 64 ? -4.41 7.266 -6.828 1 95.44 64 LEU B O 1
ATOM 1533 N N . PRO B 1 65 ? -4.945 9.383 -6.402 1 96.62 65 PRO B N 1
ATOM 1534 C CA . PRO B 1 65 ? -3.783 9.898 -7.133 1 96.62 65 PRO B CA 1
ATOM 1535 C C . PRO B 1 65 ? -2.488 9.789 -6.328 1 96.62 65 PRO B C 1
ATOM 1537 O O . PRO B 1 65 ? -2.297 10.531 -5.359 1 96.62 65 PRO B O 1
ATOM 1540 N N . LEU B 1 66 ? -1.611 8.906 -6.766 1 97.31 66 LEU B N 1
ATOM 1541 C CA . LEU B 1 66 ? -0.372 8.688 -6.027 1 97.31 66 LEU B CA 1
ATOM 1542 C C . LEU B 1 66 ? 0.83 8.711 -6.965 1 97.31 66 LEU B C 1
ATOM 1544 O O . LEU B 1 66 ? 1.795 7.973 -6.762 1 97.31 66 LEU B O 1
ATOM 1548 N N . SER B 1 67 ? 0.721 9.492 -7.969 1 95.81 67 SER B N 1
ATOM 1549 C CA . SER B 1 67 ? 1.891 9.688 -8.82 1 95.81 67 SER B CA 1
ATOM 1550 C C . SER B 1 67 ? 3.018 10.375 -8.055 1 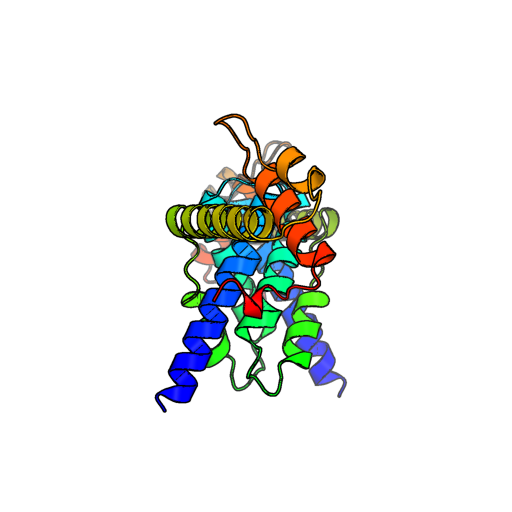95.81 67 SER B C 1
ATOM 1552 O O . SER B 1 67 ? 2.785 10.992 -7.012 1 95.81 67 SER B O 1
ATOM 1554 N N . ALA B 1 68 ? 4.262 10.266 -8.625 1 95.25 68 ALA B N 1
ATOM 1555 C CA . ALA B 1 68 ? 5.418 10.891 -7.988 1 95.25 68 ALA B CA 1
ATOM 1556 C C . ALA B 1 68 ? 5.18 12.375 -7.758 1 95.25 68 ALA B C 1
ATOM 1558 O O . ALA B 1 68 ? 5.496 12.906 -6.688 1 95.25 68 ALA B O 1
ATOM 1559 N N . LYS B 1 69 ? 4.605 13.023 -8.734 1 95.06 69 LYS B N 1
ATOM 1560 C CA . LYS B 1 69 ? 4.332 14.453 -8.633 1 95.06 69 LYS B CA 1
ATOM 1561 C C . LYS B 1 69 ? 3.33 14.742 -7.52 1 95.06 69 LYS B C 1
ATOM 1563 O O . LYS B 1 69 ? 3.494 15.703 -6.766 1 95.06 69 LYS B O 1
ATOM 1568 N N . LYS B 1 70 ? 2.246 13.969 -7.41 1 96.19 70 LYS B N 1
ATOM 1569 C CA . LYS B 1 70 ? 1.222 14.188 -6.395 1 96.19 70 LYS B CA 1
ATOM 1570 C C . LYS B 1 70 ? 1.791 13.992 -4.992 1 96.19 70 LYS B C 1
ATOM 1572 O O . LYS B 1 70 ? 1.486 14.766 -4.078 1 96.19 70 LYS B O 1
ATOM 1577 N N . VAL B 1 71 ? 2.582 13.008 -4.832 1 95 71 VAL B N 1
ATOM 1578 C CA . VAL B 1 71 ? 3.193 12.742 -3.533 1 95 71 VAL B CA 1
ATOM 1579 C C . VAL B 1 71 ? 4.129 13.891 -3.156 1 95 71 VAL B C 1
ATOM 1581 O O . VAL B 1 71 ? 4.102 14.375 -2.021 1 95 71 VAL B O 1
ATOM 1584 N N . GLN B 1 72 ? 4.93 14.305 -4.113 1 92.56 72 GLN B N 1
ATOM 1585 C CA . GLN B 1 72 ? 5.82 15.438 -3.875 1 92.56 72 GLN B CA 1
ATOM 1586 C C . GLN B 1 72 ? 5.031 16.688 -3.498 1 92.56 72 GLN B C 1
ATOM 1588 O O . GLN B 1 72 ? 5.391 17.391 -2.553 1 92.56 72 GLN B O 1
ATOM 1593 N N . ASP B 1 73 ? 3.951 16.984 -4.297 1 92.5 73 ASP B N 1
ATOM 1594 C CA . ASP B 1 73 ? 3.125 18.156 -4.047 1 92.5 73 ASP B CA 1
ATOM 1595 C C . ASP B 1 73 ? 2.527 18.125 -2.641 1 92.5 73 ASP B C 1
ATOM 1597 O O . ASP B 1 73 ? 2.539 19.125 -1.929 1 92.5 73 ASP B O 1
ATOM 1601 N N . ARG B 1 74 ? 2.025 17.047 -2.254 1 90.88 74 ARG B N 1
ATOM 1602 C CA . ARG B 1 74 ? 1.4 16.938 -0.94 1 90.88 74 ARG B CA 1
ATOM 1603 C C . ARG B 1 74 ? 2.43 17.094 0.174 1 90.88 74 ARG B C 1
ATOM 1605 O O . ARG B 1 74 ? 2.162 17.734 1.188 1 90.88 74 ARG B O 1
ATOM 1612 N N . THR B 1 75 ? 3.529 16.453 -0.002 1 88.81 75 THR B N 1
ATOM 1613 C CA . THR B 1 75 ? 4.594 16.578 0.989 1 88.81 75 THR B CA 1
ATOM 1614 C C . THR B 1 75 ? 5.012 18.031 1.146 1 88.81 75 THR B C 1
ATOM 1616 O O . THR B 1 75 ? 5.184 18.516 2.268 1 88.81 75 THR B O 1
ATOM 1619 N N . SER B 1 76 ? 5.164 18.703 0.038 1 85.88 76 SER B N 1
ATOM 1620 C CA . SER B 1 76 ? 5.52 20.125 0.062 1 85.88 76 SER B CA 1
ATOM 1621 C C . SER B 1 76 ? 4.441 20.953 0.749 1 85.88 76 SER B C 1
ATOM 1623 O O . SER B 1 76 ? 4.746 21.875 1.507 1 85.88 76 SER B O 1
ATOM 1625 N N . LYS B 1 77 ? 3.219 20.656 0.393 1 86.44 77 LYS B N 1
ATOM 1626 C CA . LYS B 1 77 ? 2.098 21.359 1.011 1 86.44 77 LYS B CA 1
ATOM 1627 C C . LYS B 1 77 ? 2.09 21.172 2.523 1 86.44 77 LYS B C 1
ATOM 1629 O O . LYS B 1 77 ? 1.835 22.109 3.277 1 86.44 77 LYS B O 1
ATOM 1634 N N . MET B 1 78 ? 2.322 19.969 2.953 1 84.38 78 MET B N 1
ATOM 1635 C CA . MET B 1 78 ? 2.369 19.688 4.387 1 84.38 78 MET B CA 1
ATOM 1636 C C . MET B 1 78 ? 3.502 20.469 5.051 1 84.38 78 MET B C 1
ATOM 1638 O O . MET B 1 78 ? 3.332 21.016 6.145 1 84.38 78 MET B O 1
ATOM 1642 N N . SER B 1 79 ? 4.574 20.469 4.398 1 81.44 79 SER B N 1
ATOM 1643 C CA . SER B 1 79 ? 5.711 21.234 4.902 1 81.44 79 SER B CA 1
ATOM 1644 C C . SER B 1 79 ? 5.371 22.703 5.051 1 81.44 79 SER B C 1
ATOM 1646 O O . SER B 1 79 ? 5.703 23.328 6.062 1 81.44 79 SER B O 1
ATOM 1648 N N . SER B 1 80 ? 4.781 23.219 4.031 1 82.25 80 SER B N 1
ATOM 1649 C CA . SER B 1 80 ? 4.402 24.625 4.051 1 82.25 80 SER B CA 1
ATOM 1650 C C . SER B 1 80 ? 3.398 24.922 5.164 1 82.25 80 SER B C 1
ATOM 1652 O O . SER B 1 80 ? 3.486 25.953 5.836 1 82.25 80 SER B O 1
ATOM 1654 N N . ASN B 1 81 ? 2.398 24.078 5.293 1 77.56 81 ASN B N 1
ATOM 1655 C CA . ASN B 1 81 ? 1.382 24.234 6.328 1 77.56 81 ASN B CA 1
ATOM 1656 C C . ASN B 1 81 ? 1.996 24.234 7.723 1 77.56 81 ASN B C 1
ATOM 1658 O O . ASN B 1 81 ? 1.611 25.031 8.578 1 77.56 81 ASN B O 1
ATOM 1662 N N . VAL B 1 82 ? 2.832 23.391 7.988 1 75.38 82 VAL B N 1
ATOM 1663 C CA . VAL B 1 82 ? 3.473 23.297 9.297 1 75.38 82 VAL B CA 1
ATOM 1664 C C . VAL B 1 82 ? 4.301 24.547 9.57 1 75.38 82 VAL B C 1
ATOM 1666 O O . VAL B 1 82 ? 4.316 25.062 10.688 1 75.38 82 VAL B O 1
ATOM 1669 N N . THR B 1 83 ? 4.973 24.906 8.492 1 74.25 83 THR B N 1
ATOM 1670 C CA . THR B 1 83 ? 5.77 26.125 8.633 1 74.25 83 THR B CA 1
ATOM 1671 C C . THR B 1 83 ? 4.883 27.328 8.977 1 74.25 83 THR B C 1
ATOM 1673 O O . THR B 1 83 ? 5.223 28.125 9.859 1 74.25 83 THR B O 1
ATOM 1676 N N . HIS B 1 84 ? 3.836 27.406 8.32 1 75.06 84 HIS B N 1
ATOM 1677 C CA . HIS B 1 84 ? 2.896 28.5 8.586 1 75.06 84 HIS B CA 1
ATOM 1678 C C . HIS B 1 84 ? 2.34 28.422 10 1 75.06 84 HIS B C 1
ATOM 1680 O O . HIS B 1 84 ? 2.211 29.438 10.68 1 75.06 84 HIS B O 1
ATOM 1686 N N . MET B 1 85 ? 1.935 27.266 10.422 1 72.38 85 MET B N 1
ATOM 1687 C CA . MET B 1 85 ? 1.396 27.078 11.766 1 72.38 85 MET B CA 1
ATOM 1688 C C . MET B 1 85 ? 2.424 27.469 12.82 1 72.38 85 MET B C 1
ATOM 1690 O O . MET B 1 85 ? 2.078 28.094 13.836 1 72.38 85 MET B O 1
ATOM 1694 N N . TYR B 1 86 ? 3.533 27.094 12.508 1 68.5 86 TYR B N 1
ATOM 1695 C CA . TYR B 1 86 ? 4.602 27.406 13.453 1 68.5 86 TYR B CA 1
ATOM 1696 C C . TYR B 1 86 ? 4.863 28.906 13.492 1 68.5 86 TYR B C 1
ATOM 1698 O O . TYR B 1 86 ? 5.102 29.469 14.562 1 68.5 86 TYR B O 1
ATOM 1706 N N . MET B 1 87 ? 4.863 29.484 12.445 1 71.81 87 MET B N 1
ATOM 1707 C CA . MET B 1 87 ? 5.141 30.922 12.367 1 71.81 87 MET B CA 1
ATOM 1708 C C . MET B 1 87 ? 4.004 31.734 12.977 1 71.81 87 MET B C 1
ATOM 1710 O O . MET B 1 87 ? 4.223 32.812 13.5 1 71.81 87 MET B O 1
ATOM 1714 N N . SER B 1 88 ? 2.938 31.219 12.719 1 69.69 88 SER B N 1
ATOM 1715 C CA . SER B 1 88 ? 1.776 31.938 13.219 1 69.69 88 SER B CA 1
ATOM 1716 C C . SER B 1 88 ? 1.614 31.75 14.719 1 69.69 88 SER B C 1
ATOM 1718 O O . SER B 1 88 ? 0.975 32.562 15.391 1 69.69 88 SER B O 1
ATOM 1720 N N . SER B 1 89 ? 1.992 30.594 15.109 1 62.72 89 SER B N 1
ATOM 1721 C CA . SER B 1 89 ? 1.832 30.312 16.531 1 62.72 89 SER B CA 1
ATOM 1722 C C . SER B 1 89 ? 2.877 31.047 17.359 1 62.72 89 SER B C 1
ATOM 1724 O O . SER B 1 89 ? 4.012 31.234 16.922 1 62.72 89 SER B O 1
ATOM 1726 N N . GLN B 1 90 ? 2.656 32.094 18.031 1 55.12 90 GLN B N 1
ATOM 1727 C CA . GLN B 1 90 ? 3.49 32.906 18.891 1 55.12 90 GLN B CA 1
ATOM 1728 C C . GLN B 1 90 ? 4.477 32.094 19.688 1 55.12 90 GLN B C 1
ATOM 1730 O O . GLN B 1 90 ? 5.375 32.625 20.344 1 55.12 90 GLN B O 1
ATOM 1735 N N . GLY B 1 91 ? 4.398 30.828 19.938 1 50.59 91 GLY B N 1
ATOM 1736 C CA . GLY B 1 91 ? 5.273 30.172 20.906 1 50.59 91 GLY B CA 1
ATOM 1737 C C . GLY B 1 91 ? 6.492 29.531 20.25 1 50.59 91 GLY B C 1
ATOM 1738 O O . GLY B 1 91 ? 6.664 29.594 19.031 1 50.59 91 GLY B O 1
ATOM 1739 N N . THR B 1 92 ? 7.504 29.172 21.078 1 49.47 92 THR B N 1
ATOM 1740 C CA . THR B 1 92 ? 8.859 28.641 21 1 49.47 92 THR B CA 1
ATOM 1741 C C . THR B 1 92 ? 8.898 27.375 20.156 1 49.47 92 THR B C 1
ATOM 1743 O O . THR B 1 92 ? 9.211 26.297 20.656 1 49.47 92 THR B O 1
ATOM 1746 N N . LYS B 1 93 ? 8.086 27.219 19.297 1 52.78 93 LYS B N 1
ATOM 1747 C CA . LYS B 1 93 ? 8.07 25.844 18.797 1 52.78 93 LYS B CA 1
ATOM 1748 C C . LYS B 1 93 ? 9.227 25.594 17.828 1 52.78 93 LYS B C 1
ATOM 1750 O O . LYS B 1 93 ? 9.031 25.531 16.625 1 52.78 93 LYS B O 1
ATOM 1755 N N . GLU B 1 94 ? 10.414 26.016 18.25 1 55.78 94 GLU B N 1
ATOM 1756 C CA . GLU B 1 94 ? 11.758 25.859 17.703 1 55.78 94 GLU B CA 1
ATOM 1757 C C . GLU B 1 94 ? 11.992 24.453 17.188 1 55.78 94 GLU B C 1
ATOM 1759 O O . GLU B 1 94 ? 12.711 24.25 16.203 1 55.78 94 GLU B O 1
ATOM 1764 N N . GLU B 1 95 ? 11.445 23.547 17.844 1 54 95 GLU B N 1
ATOM 1765 C CA . GLU B 1 95 ? 11.852 22.172 17.547 1 54 95 GLU B CA 1
ATOM 1766 C C . GLU B 1 95 ? 11.445 21.781 16.125 1 54 95 GLU B C 1
ATOM 1768 O O . GLU B 1 95 ? 12.219 21.141 15.414 1 54 95 GLU B O 1
ATOM 1773 N N . LEU B 1 96 ? 10.258 22.109 15.734 1 54.47 96 LEU B N 1
ATOM 1774 C CA . LEU B 1 96 ? 9.836 21.672 14.406 1 54.47 96 LEU B CA 1
ATOM 1775 C C . LEU B 1 96 ? 10.656 22.359 13.32 1 54.47 96 LEU B C 1
ATOM 1777 O O . LEU B 1 96 ? 10.984 21.75 12.305 1 54.47 96 LEU B O 1
ATOM 1781 N N . LEU B 1 97 ? 10.992 23.672 13.602 1 56.03 97 LEU B N 1
ATOM 1782 C CA . LEU B 1 97 ? 11.906 24.328 12.68 1 56.03 97 LEU B CA 1
ATOM 1783 C C . LEU B 1 97 ? 13.195 23.531 12.523 1 56.03 97 LEU B C 1
ATOM 1785 O O . LEU B 1 97 ? 13.797 23.516 11.445 1 56.03 97 LEU B O 1
ATOM 1789 N N . ARG B 1 98 ? 13.562 23.016 13.727 1 52.88 98 ARG B N 1
ATOM 1790 C CA . ARG B 1 98 ? 14.805 22.25 13.664 1 52.88 98 ARG B CA 1
ATOM 1791 C C . ARG B 1 98 ? 14.648 21.031 12.773 1 52.88 98 ARG B C 1
ATOM 1793 O O . ARG B 1 98 ? 15.625 20.531 12.219 1 52.88 98 ARG B O 1
ATOM 1800 N N . LEU B 1 99 ? 13.508 20.516 12.797 1 54.75 99 LEU B N 1
ATOM 1801 C CA . LEU B 1 99 ? 13.352 19.312 11.992 1 54.75 99 LEU B CA 1
ATOM 1802 C C . LEU B 1 99 ? 13.156 19.672 10.516 1 54.75 99 LEU B C 1
ATOM 1804 O O . LEU B 1 99 ? 13.383 18.828 9.641 1 54.75 99 LEU B O 1
ATOM 1808 N N . LEU B 1 100 ? 12.492 20.797 10.25 1 56.75 100 LEU B N 1
ATOM 1809 C CA . LEU B 1 100 ? 12.32 21.188 8.852 1 56.75 100 LEU B CA 1
ATOM 1810 C C . LEU B 1 100 ? 13.633 21.719 8.273 1 56.75 100 LEU B C 1
ATOM 1812 O O . LEU B 1 100 ? 14.367 22.438 8.945 1 56.75 100 LEU B O 1
ATOM 1816 N N . PRO B 1 101 ? 14.281 20.984 7.406 1 51.28 101 PRO B N 1
ATOM 1817 C CA . PRO B 1 101 ? 15.516 21.547 6.855 1 51.28 101 PRO B CA 1
ATOM 1818 C C . PRO B 1 101 ? 15.406 23.047 6.594 1 51.28 101 PRO B C 1
ATOM 1820 O O . PRO B 1 101 ? 14.516 23.5 5.863 1 51.28 101 PRO B O 1
ATOM 1823 N N . LEU B 1 102 ? 15.477 23.797 7.578 1 45.59 102 LEU B N 1
ATOM 1824 C CA . LEU B 1 102 ? 15.734 25.188 7.203 1 45.59 102 LEU B CA 1
ATOM 1825 C C . LEU B 1 102 ? 16.594 25.25 5.945 1 45.59 102 LEU B C 1
ATOM 1827 O O . LEU B 1 102 ? 16.578 26.266 5.238 1 45.59 102 LEU B O 1
ATOM 1831 N N . SER B 1 103 ? 17.625 24.438 5.914 1 45.34 103 SER B N 1
ATOM 1832 C CA . SER B 1 103 ? 18.469 24.594 4.734 1 45.34 103 SER B CA 1
ATOM 1833 C C . SER B 1 103 ? 17.875 23.859 3.535 1 45.34 103 SER B C 1
ATOM 1835 O O . SER B 1 103 ? 17.031 22.969 3.695 1 45.34 103 SER B O 1
ATOM 1837 N N . GLY B 1 104 ? 17.641 24.422 2.314 1 46.12 104 GLY B N 1
ATOM 1838 C CA . GLY B 1 104 ? 17.203 24.141 0.958 1 46.12 104 GLY B CA 1
ATOM 1839 C C . GLY B 1 104 ? 17.094 22.656 0.667 1 46.12 104 GLY B C 1
ATOM 1840 O O . GLY B 1 104 ? 16.609 22.25 -0.395 1 46.12 104 GLY B O 1
ATOM 1841 N N . GLN B 1 105 ? 17.781 21.703 1.354 1 53.81 105 GLN B N 1
ATOM 1842 C CA . GLN B 1 105 ? 17.797 20.328 0.877 1 53.81 105 GLN B CA 1
ATOM 1843 C C . GLN B 1 105 ? 17.047 19.406 1.825 1 53.81 105 GLN B C 1
ATOM 1845 O O . GLN B 1 105 ? 17.641 18.562 2.492 1 53.81 105 GLN B O 1
ATOM 1850 N N . SER B 1 106 ? 15.836 19.594 2.193 1 60.34 106 SER B N 1
ATOM 1851 C CA . SER B 1 106 ? 15.18 18.719 3.154 1 60.34 106 SER B CA 1
ATOM 1852 C C . SER B 1 106 ? 14.719 17.422 2.494 1 60.34 106 SER B C 1
ATOM 1854 O O . SER B 1 106 ? 14.148 17.453 1.402 1 60.34 106 SER B O 1
ATOM 1856 N N . ARG B 1 107 ? 15.25 16.406 3.127 1 74.25 107 ARG B N 1
ATOM 1857 C CA . ARG B 1 107 ? 14.773 15.102 2.689 1 74.25 107 ARG B CA 1
ATOM 1858 C C . ARG B 1 107 ? 13.32 14.875 3.084 1 74.25 107 ARG B C 1
ATOM 1860 O O . ARG B 1 107 ? 12.828 15.508 4.023 1 74.25 107 ARG B O 1
ATOM 1867 N N . GLY B 1 108 ? 12.594 14.258 2.324 1 70.12 108 GLY B N 1
ATOM 1868 C CA . GLY B 1 108 ? 11.211 13.914 2.604 1 70.12 108 GLY B CA 1
ATOM 1869 C C . GLY B 1 108 ? 10.992 13.398 4.012 1 70.12 108 GLY B C 1
ATOM 1870 O O . GLY B 1 108 ? 10.008 13.742 4.668 1 70.12 108 GLY B O 1
ATOM 1871 N N . GLU B 1 109 ? 11.938 12.711 4.52 1 79.12 109 GLU B N 1
ATOM 1872 C CA . GLU B 1 109 ? 11.836 12.125 5.855 1 79.12 109 GLU B CA 1
ATOM 1873 C C . GLU B 1 109 ? 11.852 13.211 6.93 1 79.12 109 GLU B C 1
ATOM 1875 O O . GLU B 1 109 ? 11.133 13.102 7.93 1 79.12 109 GLU B O 1
ATOM 1880 N N . ASP B 1 110 ? 12.625 14.141 6.809 1 75.88 110 ASP B N 1
ATOM 1881 C CA . ASP B 1 110 ? 12.68 15.25 7.758 1 75.88 110 ASP B CA 1
ATOM 1882 C C . ASP B 1 110 ? 11.367 16.016 7.781 1 75.88 110 ASP B C 1
ATOM 1884 O O . ASP B 1 110 ? 10.883 16.406 8.852 1 75.88 110 ASP B O 1
ATOM 1888 N N . ILE B 1 111 ? 10.906 16.203 6.609 1 77.31 111 ILE B N 1
ATOM 1889 C CA . ILE B 1 111 ? 9.625 16.891 6.496 1 77.31 111 ILE B CA 1
ATOM 1890 C C . ILE B 1 111 ? 8.539 16.094 7.215 1 77.31 111 ILE B C 1
ATOM 1892 O O . ILE B 1 111 ? 7.797 16.625 8.031 1 77.31 111 ILE B O 1
ATOM 1896 N N . ALA B 1 112 ? 8.508 14.836 6.848 1 81.56 112 ALA B N 1
ATOM 1897 C CA . ALA B 1 112 ? 7.465 13.992 7.434 1 81.56 112 ALA B CA 1
ATOM 1898 C C . ALA B 1 112 ? 7.555 13.984 8.953 1 81.56 112 ALA B C 1
ATOM 1900 O O . ALA B 1 112 ? 6.535 14.062 9.641 1 81.56 112 ALA B O 1
ATOM 1901 N N . ASN B 1 113 ? 8.688 13.914 9.453 1 79.06 113 ASN B N 1
ATOM 1902 C CA . ASN B 1 113 ? 8.875 13.93 10.906 1 79.06 113 ASN B CA 1
ATOM 1903 C C . ASN B 1 113 ? 8.406 15.242 11.516 1 79.06 113 ASN B C 1
ATOM 1905 O O . ASN B 1 113 ? 7.758 15.25 12.562 1 79.06 113 ASN B O 1
ATOM 1909 N N . ALA B 1 114 ? 8.797 16.25 10.883 1 75.25 114 ALA B N 1
ATOM 1910 C CA . ALA B 1 114 ? 8.391 17.562 11.367 1 75.25 114 ALA B CA 1
ATOM 1911 C C . ALA B 1 114 ? 6.867 17.719 11.328 1 75.25 114 ALA B C 1
ATOM 1913 O O . ALA B 1 114 ? 6.266 18.25 12.266 1 75.25 114 ALA B O 1
ATOM 1914 N N . VAL B 1 115 ? 6.352 17.266 10.242 1 78.44 115 VAL B N 1
ATOM 1915 C CA . VAL B 1 115 ? 4.906 17.344 10.07 1 78.44 115 VAL B CA 1
ATOM 1916 C C . VAL B 1 115 ? 4.215 16.5 11.148 1 78.44 115 VAL B C 1
ATOM 1918 O O . VAL B 1 115 ? 3.297 16.969 11.82 1 78.44 115 VAL B O 1
ATOM 1921 N N . GLN B 1 116 ? 4.66 15.359 11.281 1 80.5 116 GLN B N 1
ATOM 1922 C CA . GLN B 1 116 ? 4.055 14.469 12.266 1 80.5 116 GLN B CA 1
ATOM 1923 C C . GLN B 1 116 ? 4.156 15.055 13.672 1 80.5 116 GLN B C 1
ATOM 1925 O O . GLN B 1 116 ? 3.189 15.023 14.438 1 80.5 116 GLN B O 1
ATOM 1930 N N . LYS B 1 117 ? 5.27 15.508 13.992 1 75.31 117 LYS B N 1
ATOM 1931 C CA . LYS B 1 117 ? 5.473 16.109 15.305 1 75.31 117 LYS B CA 1
ATOM 1932 C C . LYS B 1 117 ? 4.555 17.328 15.5 1 75.31 117 LYS B C 1
ATOM 1934 O O . LYS B 1 117 ? 4 17.516 16.578 1 75.31 117 LYS B O 1
ATOM 1939 N N . CYS B 1 118 ? 4.492 18.047 14.508 1 74.38 118 CYS B N 1
ATOM 1940 C CA . CYS B 1 118 ? 3.633 19.219 14.562 1 74.38 118 CYS B CA 1
ATOM 1941 C C . CYS B 1 118 ? 2.182 18.812 14.797 1 74.38 118 CYS B C 1
ATOM 1943 O O . CYS B 1 118 ? 1.491 19.438 15.617 1 74.38 118 CYS B O 1
ATOM 1945 N N . LEU B 1 119 ? 1.768 17.875 14.055 1 74.81 119 LEU B N 1
ATOM 1946 C CA . LEU B 1 119 ? 0.394 17.422 14.211 1 74.81 119 LEU B CA 1
ATOM 1947 C C . LEU B 1 119 ? 0.158 16.891 15.625 1 74.81 119 LEU B C 1
ATOM 1949 O O . LEU B 1 119 ? -0.866 17.188 16.234 1 74.81 119 LEU B O 1
ATOM 1953 N N . GLU B 1 120 ? 1.038 16.219 16.094 1 75 120 GLU B N 1
ATOM 1954 C CA . GLU B 1 120 ? 0.926 15.648 17.438 1 75 120 GLU B CA 1
ATOM 1955 C C . GLU B 1 120 ? 0.979 16.734 18.516 1 75 120 GLU B C 1
ATOM 1957 O O . GLU B 1 120 ? 0.176 16.719 19.438 1 75 120 GLU B O 1
ATOM 1962 N N . ASP B 1 121 ? 1.856 17.578 18.391 1 72.75 121 ASP B N 1
ATOM 1963 C CA . ASP B 1 121 ? 2.049 18.625 19.375 1 72.75 121 ASP B CA 1
ATOM 1964 C C . ASP B 1 121 ? 0.817 19.531 19.469 1 72.75 121 ASP B C 1
ATOM 1966 O O . ASP B 1 121 ? 0.517 20.078 20.531 1 72.75 121 ASP B O 1
ATOM 1970 N N . ASN B 1 122 ? 0.146 19.594 18.422 1 73.19 122 ASN B N 1
ATOM 1971 C CA . ASN B 1 122 ? -0.953 20.562 18.391 1 73.19 122 ASN B CA 1
ATOM 1972 C C . ASN B 1 122 ? -2.309 19.859 18.391 1 73.19 122 ASN B C 1
ATOM 1974 O O . ASN B 1 122 ? -3.35 20.516 18.312 1 73.19 122 ASN B O 1
ATOM 1978 N N . GLY B 1 123 ? -2.24 18.562 18.453 1 71.88 123 GLY B N 1
ATOM 1979 C CA . GLY B 1 123 ? -3.48 17.812 18.453 1 71.88 123 GLY B CA 1
ATOM 1980 C C . GLY B 1 123 ? -4.262 17.953 17.156 1 71.88 123 GLY B C 1
ATOM 1981 O O . GLY B 1 123 ? -5.492 18.016 17.172 1 71.88 123 GLY B O 1
ATOM 1982 N N . ILE B 1 124 ? -3.541 18.188 16.109 1 68.81 124 ILE B N 1
ATOM 1983 C CA . ILE B 1 124 ? -4.195 18.422 14.82 1 68.81 124 ILE B CA 1
ATOM 1984 C C . ILE B 1 124 ? -4.398 17.078 14.109 1 68.81 124 ILE B C 1
ATOM 1986 O O . ILE B 1 124 ? -3.488 16.25 14.062 1 68.81 124 ILE B O 1
ATOM 1990 N N . ASP B 1 125 ? -5.656 16.906 13.719 1 65.56 125 ASP B N 1
ATOM 1991 C CA . ASP B 1 125 ? -6 15.797 12.836 1 65.56 125 ASP B CA 1
ATOM 1992 C C . ASP B 1 125 ? -5.727 16.156 11.375 1 65.56 125 ASP B C 1
ATOM 1994 O O . ASP B 1 125 ? -6.102 17.234 10.914 1 65.56 125 ASP B O 1
ATOM 1998 N N . ILE B 1 126 ? -5.008 15.328 10.742 1 64.31 126 ILE B N 1
ATOM 1999 C CA . ILE B 1 126 ? -4.637 15.547 9.352 1 64.31 126 ILE B CA 1
ATOM 2000 C C . ILE B 1 126 ? -5.879 15.891 8.531 1 64.31 126 ILE B C 1
ATOM 2002 O O . ILE B 1 126 ? -5.797 16.625 7.551 1 64.31 126 ILE B O 1
ATOM 2006 N N . ASN B 1 127 ? -6.949 15.375 8.922 1 59.22 127 ASN B N 1
ATOM 2007 C CA . ASN B 1 127 ? -8.211 15.602 8.227 1 59.22 127 ASN B CA 1
ATOM 2008 C C . ASN B 1 127 ? -8.641 17.062 8.312 1 59.22 127 ASN B C 1
ATOM 2010 O O . ASN B 1 127 ? -9.344 17.562 7.43 1 59.22 127 ASN B O 1
ATOM 2014 N N . LYS B 1 128 ? -8.289 17.656 9.375 1 58.19 128 LYS B N 1
ATOM 2015 C CA . LYS B 1 128 ? -8.789 19 9.633 1 58.19 128 LYS B CA 1
ATOM 2016 C C . LYS B 1 128 ? -7.91 20.047 8.953 1 58.19 128 LYS B C 1
ATOM 2018 O O . LYS B 1 128 ? -8.344 21.172 8.719 1 58.19 128 LYS B O 1
ATOM 2023 N N . LYS B 1 129 ? -6.742 19.672 8.648 1 58.34 129 LYS B N 1
ATOM 2024 C CA . LYS B 1 129 ? -5.871 20.781 8.25 1 58.34 129 LYS B CA 1
ATOM 2025 C C . LYS B 1 129 ? -5.355 20.594 6.828 1 58.34 129 LYS B C 1
ATOM 2027 O O . LYS B 1 129 ? -5.035 21.562 6.141 1 58.34 129 LYS B O 1
ATOM 2032 N N . PHE B 1 130 ? -5.305 19.484 6.359 1 58.94 130 PHE B N 1
ATOM 2033 C CA . PHE B 1 130 ? -4.676 19.328 5.051 1 58.94 130 PHE B CA 1
ATOM 2034 C C . PHE B 1 130 ? -5.723 19.328 3.945 1 58.94 130 PHE B C 1
ATOM 2036 O O . PHE B 1 130 ? -5.383 19.266 2.762 1 58.94 130 PHE B O 1
ATOM 2043 N N . LEU B 1 131 ? -7.023 19.391 4.352 1 48.97 131 LEU B N 1
ATOM 2044 C CA . LEU B 1 131 ? -8.086 19.594 3.377 1 48.97 131 LEU B CA 1
ATOM 2045 C C . LEU B 1 131 ? -8.609 21.031 3.443 1 48.97 131 LEU B C 1
ATOM 2047 O O . LEU B 1 131 ? -8.648 21.625 4.516 1 48.97 131 LEU B O 1
#

Secondary structure (DSSP, 8-state):
-HHHHHHHHHHHHHHHHHHHHHHHHTT--TTHHHHHHHHHHHHHHHHTTT-TTHHHHHHHHHH----HHHHHHHHHHHHHHHHHHHHHS-S-THHHHHHS-SSS---HHHHHHHHHHHHHHHT--HHHH--/-HHHHHHHHHHHHHHHHHHHHHHHHTT--TTHHHHHHHHHHHHHHHHTTT-TTHHHHHHHHHH----HHHHHHHHHHHHHHHHHHHHHS-S-THHHHHHS-SSS---HHHHHHHHHHHHHHHT--HHHH--

Foldseek 3Di:
DVVVVVVLVLVLVLVLLVVLLVCLQVLHQLQCQVVVLVVVLVVLVPVCVPPPCSVVVNVSSVPRDRHSVSSVVSLVLLLVQLVVVVVVPPDPPVPLVVLQPPPPDDRSNSSSVSSVVSCVVVVHDSSPRSD/DVVVVVVLVLVLVLVLLVVLLVCLQVLHQLQCQVVVLVVVLVVLVPVCVPPPCSVVVNVSSVPRDRHSVSSVVSLVLLLVQLVVVVVVPPDPPVVLVVLQPPPPDHRSNSSSVSSVVSCVVVVNDSSPRSD

Radius of gyration: 20.94 Å; Cα contacts (8 Å, |Δi|>4): 326; chains: 2; bounding box: 47×65×45 Å

Organism: Araneus ventricosus (NCBI:txid182803)

Sequence (262 aa):
MLSNWAQSSNNVNLAGFAVSLEIAKRGKPFTDGEYVKDCFIRASKELCRDFKIKAEIMKKVKDLPLSAKKVQDRTSKMSSNVTHMYMSSQGTKEELLRLLPLSGQSRGEDIANAVQKCLEDNGIDINKKFLMLSNWAQSSNNVNLAGFAVSLEIAKRGKPFTDGEYVKDCFIRASKELCRDFKIKAEIMKKVKDLPLSAKKVQDRTSKMSSNVTHMYMSSQGTKEELLRLLPLSGQSRGEDIANAVQKCLEDNGIDINKKFL

Nearest PDB structures (foldseek):
  8wa1-assembly1_J  TM=4.213E-01  e=8.650E+00  Nicotiana tabacum
  8dck-assembly1_B  TM=2.805E-01  e=8.650E+00  Escherichia coli CFT073
  8rdj-assembly1_L  TM=3.515E-01  e=3.708E+00  Sinapis alba
  8ras-assembly1_L  TM=4.171E-01  e=6.801E+00  Sinapis alba
  8wa1-assembly1_J  TM=4.211E-01  e=8.757E+00  Nicotiana tabacum

pLDDT: mean 79.16, std 16.63, range [43.72, 97.31]

Solvent-accessible surface area (backbone atoms only — not comparable to full-atom values): 13707 Å² total; per-residue (Å²): 110,68,64,62,47,51,51,48,53,48,20,36,51,46,15,38,48,43,31,30,40,46,38,18,51,70,61,48,64,48,64,44,32,47,56,49,46,52,33,46,54,46,24,47,59,34,57,32,64,85,42,91,59,33,67,60,53,51,49,51,59,69,63,44,66,30,44,37,65,49,28,48,50,44,47,53,49,46,46,50,51,47,49,49,52,48,68,66,43,86,62,85,62,57,63,47,54,68,35,31,52,76,58,97,77,56,51,52,31,36,39,28,47,25,40,52,50,49,28,59,75,65,71,51,52,68,74,71,65,77,102,112,66,63,60,48,51,51,48,52,50,20,38,51,47,14,39,48,43,32,30,42,46,39,17,53,70,60,48,64,47,61,45,32,48,54,49,47,52,34,47,53,48,22,48,61,33,58,33,63,85,43,89,59,33,68,58,52,52,48,52,59,72,64,42,68,30,45,38,66,49,27,48,50,45,48,51,48,47,45,49,50,46,50,49,51,47,68,67,43,87,64,85,62,56,63,45,54,68,36,31,51,77,58,93,76,55,52,53,30,36,37,27,48,23,40,52,49,49,28,60,77,65,71,51,52,69,74,69,65,77,102